Protein AF-0000000074037452 (afdb_homodimer)

Sequence (318 aa):
MEQTRIIKMEERHVDEAACFIARVLDEPKEVTCQDLEDFLDWDDEEVLLLVVETGDGRFAGVAGVIYEEWNDTSTIEWIGLIPELRGQRIGTDLLDRMIEWTRAQGGRKIYVDTGVEEVKALAFYEKKGFSREALLKDWYRDGDDAVLLSLRVTEPRSGMEQTRIIKMEERHVDEAACFIARVLDEPKEVTCQDLEDFLDWDDEEVLLLVVETGDGRFAGVAGVIYEEWNDTSTIEWIGLIPELRGQRIGTDLLDRMIEWTRAQGGRKIYVDTGVEEVKALAFYEKKGFSREALLKDWYRDGDDAVLLSLRVTEPRSG

Organism: NCBI:txid159291

Secondary structure (DSSP, 8-state):
----EEEE--GGGHHHHHHHHHHTS--SS---HHHHHHHHTS-TTTEEEEEEE-TTS-EEEEEEEEEETTTTEEEEEEEEE-GGGTTSSHHHHHHHHHHHHHHHTT-SEEEEEEETT-HHHHHHHHHTT-EEEEEEEEEEETTEEEEEEEEE-S-----/----EEEE--GGGHHH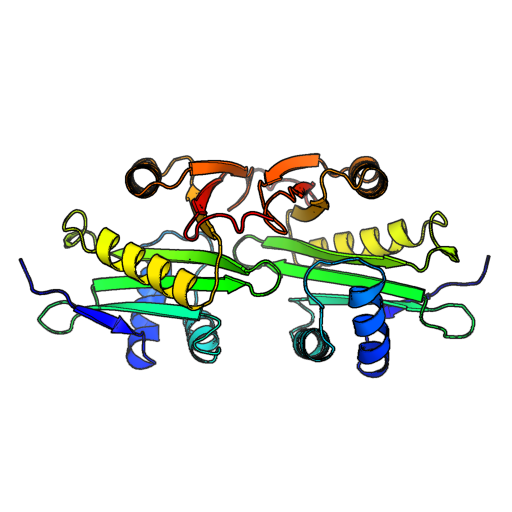HHHHHHHTS--SS---HHHHHHHHTS-TTTEEEEEEE-TTS-EEEEEEEEEETTTTEEEEEEEEE-GGGTTSSHHHHHHHHHHHHHHHTT-SEEEEEEETT-HHHHHHHHHTT-EEEEEEEEEEETTEEEEEEEEE-S-----

pLDDT: mean 88.5, std 11.86, range [36.91, 98.5]

Nearest PDB structures (foldseek):
  5c82-assembly1_A-2  TM=9.334E-01  e=3.630E-12  Streptomyces noursei
  7ypu-assembly2_C  TM=9.333E-01  e=6.014E-12  Streptomyces lavendulae subsp. lavendulae
  7ypu-assembly2_D  TM=9.249E-01  e=5.646E-12  Streptomyces lavendulae subsp. lavendulae
  7ypu-assembly1_A  TM=7.896E-01  e=3.866E-12  Streptomyces lavendulae subsp. lavendulae
  7ypv-assembly1_B  TM=8.046E-01  e=6.823E-12  Streptomyces lavendulae subsp. lavendulae

InterPro domains:
  IPR000182 GNAT domain [PF00583] (29-130)
  IPR000182 GNAT domain [PS51186] (4-154)
  IPR016181 Acyl-CoA N-acyltransferase [SSF55729] (3-147)

Solvent-accessible surface area (backbone atoms only — not comparable to full-atom values): 17288 Å² total; per-residue (Å²): 125,81,51,68,45,81,43,73,58,48,82,89,44,35,62,62,50,21,54,42,43,35,66,69,62,60,41,87,43,66,54,42,47,64,56,50,52,53,54,68,70,47,56,77,82,38,40,50,48,36,30,28,25,38,70,86,67,42,84,41,35,41,34,32,37,37,48,40,77,63,44,30,30,28,38,49,76,47,75,50,59,43,76,89,54,58,94,68,54,53,69,55,53,53,49,50,51,53,50,52,50,37,40,74,73,60,20,40,34,39,33,37,70,43,50,72,81,39,56,68,59,52,50,53,44,41,75,72,61,33,41,83,56,33,61,37,74,44,48,60,36,89,88,33,38,25,34,34,29,35,30,76,66,44,79,77,77,77,122,125,80,53,68,45,78,43,73,58,48,80,87,44,33,63,62,49,21,53,42,41,36,65,68,62,61,41,88,43,67,51,42,47,64,57,50,52,52,54,69,72,45,55,78,82,39,41,49,48,36,30,29,24,37,68,88,67,43,83,41,34,40,34,30,36,37,47,40,76,63,44,29,29,29,39,50,75,47,74,50,56,43,77,89,54,57,93,66,54,52,68,55,52,54,50,50,50,53,51,51,50,36,38,74,74,60,20,40,36,41,32,38,69,41,50,70,82,39,56,68,61,53,49,52,42,43,74,72,62,32,41,84,56,33,62,38,76,44,48,60,36,89,88,33,37,25,35,35,30,35,31,75,66,44,80,79,76,78,121

Structure (mmCIF, N/CA/C/O backbone):
data_AF-0000000074037452-model_v1
#
loop_
_entity.id
_entity.type
_entity.pdbx_description
1 polymer 'Ribosomal protein S18 acetylase RimI'
#
loop_
_atom_site.group_PDB
_atom_site.id
_atom_site.type_symbol
_atom_site.label_atom_id
_atom_site.label_alt_id
_atom_site.label_comp_id
_atom_site.label_asym_id
_atom_site.label_entity_id
_atom_site.label_seq_id
_atom_site.pdbx_PDB_ins_code
_atom_site.Cartn_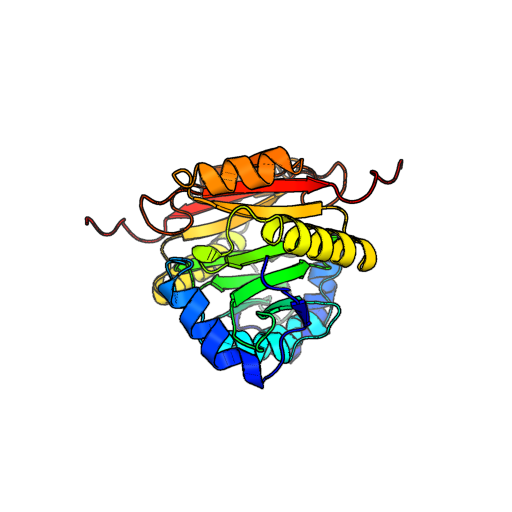x
_atom_site.Cartn_y
_atom_site.Cartn_z
_atom_site.occupancy
_atom_site.B_iso_or_equiv
_atom_site.auth_seq_id
_atom_site.auth_comp_id
_atom_site.auth_asym_id
_atom_site.auth_atom_id
_atom_site.pdbx_PDB_model_num
ATOM 1 N N . MET A 1 1 ? 3.717 34.844 16.094 1 48.72 1 MET A N 1
ATOM 2 C CA . MET A 1 1 ? 3.588 33.531 15.484 1 48.72 1 MET A CA 1
ATOM 3 C C . MET A 1 1 ? 3.814 32.438 16.516 1 48.72 1 MET A C 1
ATOM 5 O O . MET A 1 1 ? 4.82 32.438 17.219 1 48.72 1 MET A O 1
ATOM 9 N N . GLU A 1 2 ? 2.734 31.922 17 1 61.81 2 GLU A N 1
ATOM 10 C CA . GLU A 1 2 ? 2.895 31.016 18.141 1 61.81 2 GLU A CA 1
ATOM 11 C C . GLU A 1 2 ? 3.93 29.938 17.859 1 61.81 2 GLU A C 1
ATOM 13 O O . GLU A 1 2 ? 4.047 29.469 16.719 1 61.81 2 GLU A O 1
ATOM 18 N N . GLN A 1 3 ? 4.898 29.859 18.609 1 81.56 3 GLN A N 1
ATOM 19 C CA . GLN A 1 3 ? 6.023 28.938 18.484 1 81.56 3 GLN A CA 1
ATOM 20 C C . GLN A 1 3 ? 5.547 27.5 18.359 1 81.56 3 GLN A C 1
ATOM 22 O O . GLN A 1 3 ? 4.727 27.031 19.156 1 81.56 3 GLN A O 1
ATOM 27 N N . THR A 1 4 ? 5.457 26.922 17.156 1 89.94 4 THR A N 1
ATOM 28 C CA . THR A 1 4 ? 5.062 25.531 17 1 89.94 4 THR A CA 1
ATOM 29 C C . THR A 1 4 ? 6.289 24.609 17.016 1 89.94 4 THR A C 1
ATOM 31 O O . THR A 1 4 ? 7.395 25.047 16.672 1 89.94 4 THR A O 1
ATOM 34 N N . ARG A 1 5 ? 6.102 23.453 17.672 1 93.81 5 ARG A N 1
ATOM 35 C CA . ARG A 1 5 ? 7.141 22.422 17.719 1 93.81 5 ARG A CA 1
ATOM 36 C C . ARG A 1 5 ? 6.684 21.156 17.016 1 93.81 5 ARG A C 1
ATOM 38 O O . ARG A 1 5 ? 5.523 20.75 17.141 1 93.81 5 ARG A O 1
ATOM 45 N N . ILE A 1 6 ? 7.609 20.578 16.266 1 95.88 6 ILE A N 1
ATOM 46 C CA . ILE A 1 6 ? 7.367 19.281 15.633 1 95.88 6 ILE A CA 1
ATOM 47 C C . ILE A 1 6 ? 8.148 18.203 16.375 1 95.88 6 ILE A C 1
ATOM 49 O O . ILE A 1 6 ? 9.375 18.266 16.484 1 95.88 6 ILE A O 1
ATOM 53 N N . ILE A 1 7 ? 7.477 17.203 16.891 1 95 7 ILE A N 1
ATOM 54 C CA . ILE A 1 7 ? 8.125 16.125 17.625 1 95 7 ILE A CA 1
ATOM 55 C C . ILE A 1 7 ? 7.605 14.781 17.141 1 95 7 ILE A C 1
ATOM 57 O O . ILE A 1 7 ? 6.617 14.719 16.406 1 95 7 ILE A O 1
ATOM 61 N N . LYS A 1 8 ? 8.367 13.695 17.547 1 95.06 8 LYS A N 1
ATOM 62 C CA . LYS A 1 8 ? 7.879 12.352 17.266 1 95.06 8 LYS A CA 1
ATOM 63 C C . LYS A 1 8 ? 6.629 12.039 18.094 1 95.06 8 LYS A C 1
ATOM 65 O O . LYS A 1 8 ? 6.559 12.367 19.281 1 95.06 8 LYS A O 1
ATOM 70 N N . MET A 1 9 ? 5.676 11.422 17.5 1 92.88 9 MET A N 1
ATOM 71 C CA . MET A 1 9 ? 4.449 11.031 18.188 1 92.88 9 MET A CA 1
ATOM 72 C C . MET A 1 9 ? 4.746 10.062 19.328 1 92.88 9 MET A C 1
ATOM 74 O O . MET A 1 9 ? 5.551 9.141 19.172 1 92.88 9 MET A O 1
ATOM 78 N N . GLU A 1 10 ? 4.117 10.273 20.391 1 89.38 10 GLU A N 1
ATOM 79 C CA . GLU A 1 10 ? 4.172 9.391 21.547 1 89.38 10 GLU A CA 1
ATOM 80 C C . GLU A 1 10 ? 2.787 8.859 21.906 1 89.38 10 GLU A C 1
ATOM 82 O O . GLU A 1 10 ? 1.782 9.312 21.344 1 89.38 10 GLU A O 1
ATOM 87 N N . GLU A 1 11 ? 2.781 7.906 22.812 1 86.5 11 GLU A N 1
ATOM 88 C CA . GLU A 1 11 ? 1.518 7.309 23.234 1 86.5 11 GLU A CA 1
ATOM 89 C C . GLU A 1 11 ? 0.536 8.375 23.719 1 86.5 11 GLU A C 1
ATOM 91 O O . GLU A 1 11 ? -0.67 8.258 23.484 1 86.5 11 GLU A O 1
ATOM 96 N N . ARG A 1 12 ? 1.031 9.398 24.297 1 87.5 12 ARG A N 1
ATOM 97 C CA . ARG A 1 12 ? 0.175 10.438 24.859 1 87.5 12 ARG A CA 1
ATOM 98 C C . ARG A 1 12 ? -0.535 11.219 23.75 1 87.5 12 ARG A C 1
ATOM 100 O O . ARG A 1 12 ? -1.493 11.945 24.031 1 87.5 12 ARG A O 1
ATOM 107 N N . HIS A 1 13 ? -0.025 11.172 22.531 1 90.12 13 HIS A N 1
ATOM 108 C CA . HIS A 1 13 ? -0.589 11.93 21.422 1 90.12 13 HIS A CA 1
ATOM 109 C C . HIS A 1 13 ? -1.673 11.133 20.703 1 90.12 13 HIS A C 1
ATOM 111 O O . HIS A 1 13 ? -2.41 11.68 19.891 1 90.12 13 HIS A O 1
ATOM 117 N N . VAL A 1 14 ? -1.819 9.844 20.922 1 88.88 14 VAL A N 1
ATOM 118 C CA . VAL A 1 14 ? -2.549 8.891 20.094 1 88.88 14 VAL A CA 1
ATOM 119 C C . VAL A 1 14 ? -4.027 9.266 20.047 1 88.88 14 VAL A C 1
ATOM 121 O O . VAL A 1 14 ? -4.625 9.352 18.984 1 88.88 14 VAL A O 1
ATOM 124 N N . ASP A 1 15 ? -4.594 9.586 21.188 1 83.31 15 ASP A N 1
ATOM 125 C CA . ASP A 1 15 ? -6.02 9.891 21.25 1 83.31 15 ASP A CA 1
ATOM 126 C C . ASP A 1 15 ? -6.348 11.141 20.422 1 83.31 15 ASP A C 1
ATOM 128 O O . ASP A 1 15 ? -7.242 11.109 19.578 1 83.31 15 ASP A O 1
ATOM 132 N N . GLU A 1 16 ? -5.633 12.18 20.656 1 85.62 16 GLU A N 1
ATOM 133 C CA . GLU A 1 16 ? -5.891 13.438 19.953 1 85.62 16 GLU A CA 1
ATOM 134 C C . GLU A 1 16 ? -5.598 13.305 18.469 1 85.62 16 GLU A C 1
ATOM 136 O O . GLU A 1 16 ? -6.336 13.844 17.641 1 85.62 16 GLU A O 1
ATOM 141 N N . ALA A 1 17 ? -4.562 12.609 18.188 1 88.81 17 ALA A N 1
ATOM 142 C CA . ALA A 1 17 ? -4.199 12.414 16.781 1 88.81 17 ALA A CA 1
ATOM 143 C C . ALA A 1 17 ? -5.277 11.633 16.031 1 88.81 17 ALA A C 1
ATOM 145 O O . ALA A 1 17 ? -5.68 12.016 14.93 1 88.81 17 ALA A O 1
ATOM 146 N N . ALA A 1 18 ? -5.738 10.57 16.656 1 84.69 18 ALA A N 1
ATOM 147 C CA . ALA A 1 18 ? -6.773 9.75 16.031 1 84.69 18 ALA A CA 1
ATOM 148 C C . ALA A 1 18 ? -8.047 10.562 15.789 1 84.69 18 ALA A C 1
ATOM 150 O O . ALA A 1 18 ? -8.633 10.492 14.711 1 84.69 18 ALA A O 1
ATOM 151 N N . CYS A 1 19 ? -8.445 11.297 16.766 1 82.5 19 CYS A N 1
ATOM 152 C CA . CYS A 1 19 ? -9.625 12.148 16.656 1 82.5 19 CYS A CA 1
ATOM 153 C C . CYS A 1 19 ? -9.438 13.195 15.562 1 82.5 19 CYS A C 1
ATOM 155 O O . CYS A 1 19 ? -10.359 13.438 14.773 1 82.5 19 CYS A O 1
ATOM 157 N N . PHE A 1 20 ? -8.297 13.734 15.547 1 85.81 20 PHE A N 1
ATOM 158 C CA . PHE A 1 20 ? -7.984 14.758 14.555 1 85.81 20 PHE A CA 1
ATOM 159 C C . PHE A 1 20 ? -8.031 14.18 13.141 1 85.81 20 PHE A C 1
ATOM 161 O O . PHE A 1 20 ? -8.648 14.766 12.25 1 85.81 20 PHE A O 1
ATOM 168 N N . ILE A 1 21 ? -7.422 13.016 12.906 1 85.62 21 ILE A N 1
ATOM 169 C CA . ILE A 1 21 ? -7.363 12.375 11.602 1 85.62 21 ILE A CA 1
ATOM 170 C C . ILE A 1 21 ? -8.773 11.992 11.148 1 85.62 21 ILE A C 1
ATOM 172 O O . ILE A 1 21 ? -9.141 12.227 9.992 1 85.62 21 ILE A O 1
ATOM 176 N N . ALA A 1 22 ? -9.547 11.586 12 1 77.94 22 ALA A N 1
ATOM 177 C CA . ALA A 1 22 ? -10.898 11.133 11.688 1 77.94 22 ALA A CA 1
ATOM 178 C C . ALA A 1 22 ? -11.812 12.312 11.352 1 77.94 22 ALA A C 1
ATOM 180 O O . ALA A 1 22 ? -12.641 12.227 10.445 1 77.94 22 ALA A O 1
ATOM 181 N N . ARG A 1 23 ? -11.562 13.422 11.969 1 73.5 23 ARG A N 1
ATOM 182 C CA . ARG A 1 23 ? -12.531 14.516 11.883 1 73.5 23 ARG A CA 1
ATOM 183 C C . ARG A 1 23 ? -12.047 15.602 10.93 1 73.5 23 ARG A C 1
ATOM 185 O O . ARG A 1 23 ? -12.852 16.234 10.25 1 73.5 23 ARG A O 1
ATOM 192 N N . VAL A 1 24 ? -10.797 15.766 10.984 1 67.38 24 VAL A N 1
ATOM 193 C CA . VAL A 1 24 ? -10.297 16.938 10.273 1 67.38 24 VAL A CA 1
ATOM 194 C C . VAL A 1 24 ? -9.797 16.531 8.891 1 67.38 24 VAL A C 1
ATOM 196 O O . VAL A 1 24 ? -10.055 17.219 7.898 1 67.38 24 VAL A O 1
ATOM 199 N N . LEU A 1 25 ? -9.023 15.398 8.742 1 71.25 25 LEU A N 1
ATOM 200 C CA . LEU A 1 25 ? -8.484 15.016 7.441 1 71.25 25 LEU A CA 1
ATOM 201 C C . LEU A 1 25 ? -9.516 14.242 6.629 1 71.25 25 LEU A C 1
ATOM 203 O O . LEU A 1 25 ? -9.297 13.961 5.445 1 71.25 25 LEU A O 1
ATOM 207 N N . ASP A 1 26 ? -10.734 14.375 6.891 1 57.84 26 ASP A N 1
ATOM 208 C CA . ASP A 1 26 ? -11.836 13.727 6.188 1 57.84 26 ASP A CA 1
ATOM 209 C C . ASP A 1 26 ? -11.391 12.398 5.57 1 57.84 26 ASP A C 1
ATOM 211 O O . ASP A 1 26 ? -11.727 12.102 4.426 1 57.84 26 ASP A O 1
ATOM 215 N N . GLU A 1 27 ? -10.383 11.859 6.086 1 57.66 27 GLU A N 1
ATOM 216 C CA . GLU A 1 27 ? -10.039 10.555 5.523 1 57.66 27 GLU A CA 1
ATOM 217 C C . GLU A 1 27 ? -11.195 9.57 5.668 1 57.66 27 GLU A C 1
ATOM 219 O O . GLU A 1 27 ? -11.797 9.461 6.738 1 57.66 27 GLU A O 1
ATOM 224 N N . PRO A 1 28 ? -11.766 9.211 4.469 1 50.94 28 PRO A N 1
ATOM 225 C CA . PRO A 1 28 ? -13.023 8.469 4.473 1 50.94 28 PRO A CA 1
ATOM 226 C C . PRO A 1 28 ? -13.094 7.441 5.602 1 50.94 28 PRO A C 1
ATOM 228 O O . PRO A 1 28 ? -14.18 7.16 6.117 1 50.94 28 PRO A O 1
ATOM 231 N N . LYS A 1 29 ? -12.102 6.539 5.668 1 56.59 29 LYS A N 1
ATOM 232 C CA . LYS A 1 29 ? -12.242 5.621 6.793 1 56.59 29 LYS A CA 1
ATOM 233 C C . LYS A 1 29 ? -11.391 6.07 7.977 1 56.59 29 LYS A C 1
ATOM 235 O O . LYS A 1 29 ? -10.297 6.613 7.793 1 56.59 29 LYS A O 1
ATOM 240 N N . GLU A 1 30 ? -11.883 6.004 9.148 1 59.03 30 GLU A N 1
ATOM 241 C CA . GLU A 1 30 ? -11.492 6.48 10.469 1 59.03 30 GLU A CA 1
ATOM 242 C C . GLU A 1 30 ? -10.219 5.797 10.945 1 59.03 30 GLU A C 1
ATOM 244 O O . GLU A 1 30 ? -10.125 4.566 10.945 1 59.03 30 GLU A O 1
ATOM 249 N N . VAL A 1 31 ? -9.109 6.504 10.781 1 68 31 VAL A N 1
ATOM 250 C CA . VAL A 1 31 ? -7.961 6.059 11.562 1 68 31 VAL A CA 1
ATOM 251 C C . VAL A 1 31 ? -8.344 5.969 13.039 1 68 31 VAL A C 1
ATOM 253 O O . VAL A 1 31 ? -8.859 6.93 13.609 1 68 31 VAL A O 1
ATOM 256 N N . THR A 1 32 ? -8.289 4.801 13.641 1 68.69 32 THR A N 1
ATOM 257 C CA . THR A 1 32 ? -8.633 4.582 15.039 1 68.69 32 THR A CA 1
ATOM 258 C C . THR A 1 32 ? -7.398 4.746 15.93 1 68.69 32 THR A C 1
ATOM 260 O O . THR A 1 32 ? -6.273 4.82 15.43 1 68.69 32 THR A O 1
ATOM 263 N N . CYS A 1 33 ? -7.684 4.934 17.125 1 71.69 33 CYS A N 1
ATOM 264 C CA . CYS A 1 33 ? -6.598 4.938 18.094 1 71.69 33 CYS A CA 1
ATOM 265 C C . CYS A 1 33 ? -5.758 3.67 17.984 1 71.69 33 CYS A C 1
ATOM 267 O O . CYS A 1 33 ? -4.527 3.723 18.062 1 71.69 33 CYS A O 1
ATOM 269 N N . GLN A 1 34 ? -6.422 2.619 17.75 1 72.25 34 GLN A N 1
ATOM 270 C CA . GLN A 1 34 ? -5.723 1.343 17.641 1 72.25 34 GLN A CA 1
ATOM 271 C C . GLN A 1 34 ? -4.762 1.34 16.453 1 72.25 34 GLN A C 1
ATOM 273 O O . GLN A 1 34 ? -3.652 0.816 16.547 1 72.25 34 GLN A O 1
ATOM 278 N N . ASP A 1 35 ? -5.176 1.896 15.383 1 75.94 35 ASP A N 1
ATOM 279 C CA . ASP A 1 35 ? -4.301 1.989 14.219 1 75.94 35 ASP A CA 1
ATOM 280 C C . ASP A 1 35 ? -3.012 2.736 14.562 1 75.94 35 ASP A C 1
ATOM 282 O O . ASP A 1 35 ? -1.917 2.279 14.227 1 75.94 35 ASP A O 1
ATOM 286 N N . LEU A 1 36 ? -3.207 3.799 15.227 1 77.12 36 LEU A N 1
ATOM 287 C CA . LEU A 1 36 ? -2.061 4.629 15.578 1 77.12 36 LEU A CA 1
ATOM 288 C C . LEU A 1 36 ? -1.159 3.914 16.578 1 77.12 36 LEU A C 1
ATOM 290 O O . LEU A 1 36 ? 0.068 3.98 16.484 1 77.12 36 LEU A O 1
ATOM 294 N N . GLU A 1 37 ? -1.74 3.252 17.516 1 76 37 GLU A N 1
ATOM 295 C CA . GLU A 1 37 ? -0.971 2.469 18.484 1 76 37 GLU A CA 1
ATOM 296 C C . GLU A 1 37 ? -0.184 1.359 17.781 1 76 37 GLU A C 1
ATOM 298 O O . GLU A 1 37 ? 0.969 1.099 18.141 1 76 37 GLU A O 1
ATOM 303 N N . ASP A 1 38 ? -0.812 0.752 16.875 1 75.75 38 ASP A N 1
ATOM 304 C CA . ASP A 1 38 ? -0.132 -0.283 16.094 1 75.75 38 ASP A CA 1
ATOM 305 C C . ASP A 1 38 ? 1.087 0.284 15.375 1 75.75 38 ASP A C 1
ATOM 307 O O . ASP A 1 38 ? 2.164 -0.315 15.398 1 75.75 38 ASP A O 1
ATOM 311 N N . PHE A 1 39 ? 0.894 1.416 14.828 1 79.88 39 PHE A N 1
ATOM 312 C CA . PHE A 1 39 ? 2.002 2.047 14.117 1 79.88 39 PHE A CA 1
ATOM 313 C C . PHE A 1 39 ? 3.139 2.377 15.078 1 79.88 39 PHE A C 1
ATOM 315 O O . PHE A 1 39 ? 4.312 2.25 14.727 1 79.88 39 PHE A O 1
ATOM 322 N N . LEU A 1 40 ? 2.744 2.795 16.25 1 80.88 40 LEU A N 1
ATOM 323 C CA . LEU A 1 40 ? 3.746 3.174 17.25 1 80.88 40 LEU A CA 1
ATOM 324 C C . LEU A 1 40 ? 4.598 1.972 17.641 1 80.88 40 LEU A C 1
ATOM 326 O O . LEU A 1 40 ? 5.727 2.133 18.109 1 80.88 40 LEU A O 1
ATOM 330 N N . ASP A 1 41 ? 4.059 0.763 17.391 1 80.31 41 ASP A N 1
ATOM 331 C CA . ASP A 1 41 ? 4.766 -0.463 17.75 1 80.31 41 ASP A CA 1
ATOM 332 C C . ASP A 1 41 ? 5.699 -0.908 16.625 1 80.31 41 ASP A C 1
ATOM 334 O O . ASP A 1 41 ? 6.5 -1.826 16.797 1 80.31 41 ASP A O 1
ATOM 338 N N . TRP A 1 42 ? 5.59 -0.255 15.531 1 81.12 42 TRP A N 1
ATOM 339 C CA . TRP A 1 42 ? 6.465 -0.585 14.414 1 81.12 42 TRP A CA 1
ATOM 340 C C . TRP A 1 42 ? 7.871 -0.042 14.641 1 81.12 42 TRP A C 1
ATOM 342 O O . TRP A 1 42 ? 8.07 0.872 15.445 1 81.12 42 TRP A O 1
ATOM 352 N N . ASP A 1 43 ? 8.75 -0.625 13.875 1 82.5 43 ASP A N 1
ATOM 353 C CA . ASP A 1 43 ? 10.125 -0.16 13.961 1 82.5 43 ASP A CA 1
ATOM 354 C C . ASP A 1 43 ? 10.266 1.258 13.414 1 82.5 43 ASP A C 1
ATOM 356 O O . ASP A 1 43 ? 9.586 1.623 12.445 1 82.5 43 ASP A O 1
ATOM 360 N N . ASP A 1 44 ? 11.164 2.02 14.016 1 86.12 44 ASP A N 1
ATOM 361 C CA . ASP A 1 44 ? 11.43 3.398 13.617 1 86.12 44 ASP A CA 1
ATOM 362 C C . ASP A 1 44 ? 11.891 3.471 12.164 1 86.12 44 ASP A C 1
ATOM 364 O O . ASP A 1 44 ? 11.828 4.531 11.531 1 86.12 44 ASP A O 1
ATOM 368 N N . GLU A 1 45 ? 12.328 2.35 11.656 1 90.81 45 GLU A N 1
ATOM 369 C 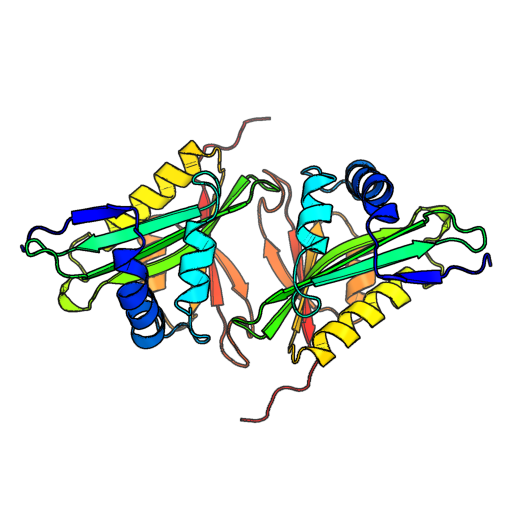CA . GLU A 1 45 ? 12.805 2.314 10.273 1 90.81 45 GLU A CA 1
ATOM 370 C C . GLU A 1 45 ? 11.656 2.092 9.297 1 90.81 45 GLU A C 1
ATOM 372 O O . GLU A 1 45 ? 11.812 2.268 8.094 1 90.81 45 GLU A O 1
ATOM 377 N N . GLU A 1 46 ? 10.516 1.847 9.836 1 92.56 46 GLU A N 1
ATOM 378 C CA . GLU A 1 46 ? 9.398 1.479 8.977 1 92.56 46 GLU A CA 1
ATOM 379 C C . GLU A 1 46 ? 8.359 2.598 8.906 1 92.56 46 GLU A C 1
ATOM 381 O O . GLU A 1 46 ? 7.594 2.68 7.949 1 92.56 46 GLU A O 1
ATOM 386 N N . VAL A 1 47 ? 8.352 3.387 10.016 1 95.81 47 VAL A N 1
ATOM 387 C CA . VAL A 1 47 ? 7.309 4.402 10.078 1 95.81 47 VAL A CA 1
ATOM 388 C C . VAL A 1 47 ? 7.812 5.617 10.859 1 95.81 47 VAL A C 1
ATOM 390 O O . VAL A 1 47 ? 8.539 5.469 11.844 1 95.81 47 VAL A O 1
ATOM 393 N N . LEU A 1 48 ? 7.488 6.777 10.375 1 96.81 48 LEU A N 1
ATOM 394 C CA . LEU A 1 48 ? 7.719 8.039 11.086 1 96.81 48 LEU A CA 1
ATOM 395 C C . LEU A 1 48 ? 6.402 8.742 11.375 1 96.81 48 LEU A C 1
ATOM 397 O O . LEU A 1 48 ? 5.645 9.055 10.453 1 96.81 48 LEU A O 1
ATOM 401 N N . LEU A 1 49 ? 6.113 8.969 12.617 1 95.44 49 LEU A N 1
ATOM 402 C CA . LEU A 1 49 ? 4.93 9.695 13.062 1 95.44 49 LEU A CA 1
ATOM 403 C C . LEU A 1 49 ? 5.32 10.984 13.773 1 95.44 49 LEU A C 1
ATOM 405 O O . LEU A 1 49 ? 6.109 10.961 14.727 1 95.44 49 LEU A O 1
ATOM 409 N N . LEU A 1 50 ? 4.738 12.062 13.273 1 96.56 50 LEU A N 1
ATOM 410 C CA . LEU A 1 50 ? 5.059 13.383 13.812 1 96.56 50 LEU A CA 1
ATOM 411 C C . LEU A 1 50 ? 3.809 14.055 14.375 1 96.56 50 LEU A C 1
ATOM 413 O O . LEU A 1 50 ? 2.703 13.836 13.867 1 96.56 50 LEU A O 1
ATOM 417 N N . VAL A 1 51 ? 4.059 14.883 15.375 1 95.44 51 VAL A N 1
ATOM 418 C CA . VAL A 1 51 ? 3.014 15.711 15.977 1 95.44 51 VAL A CA 1
ATOM 419 C C . VAL A 1 51 ? 3.479 17.156 16.047 1 95.44 51 VAL A C 1
ATOM 421 O O . VAL A 1 51 ? 4.652 17.422 16.312 1 95.44 51 VAL A O 1
ATOM 424 N N . VAL A 1 52 ? 2.529 18 15.781 1 95.31 52 VAL A N 1
ATOM 425 C CA . VAL A 1 52 ? 2.773 19.422 15.969 1 95.31 52 VAL A CA 1
ATOM 426 C C . VAL A 1 52 ? 2.109 19.891 17.25 1 95.31 52 VAL A C 1
ATOM 428 O O . VAL A 1 52 ? 0.933 19.609 17.5 1 95.31 52 VAL A O 1
ATOM 431 N N . GLU A 1 53 ? 2.854 20.609 18.016 1 93.81 53 GLU A N 1
ATOM 432 C CA . GLU A 1 53 ? 2.336 21.234 19.219 1 93.81 53 GLU A CA 1
ATOM 433 C C . GLU A 1 53 ? 2.533 22.75 19.188 1 93.81 53 GLU A C 1
ATOM 435 O O . GLU A 1 53 ? 3.547 23.234 18.672 1 93.81 53 GLU A O 1
ATOM 440 N N . THR A 1 54 ? 1.515 23.391 19.781 1 90.94 54 THR A N 1
ATOM 441 C CA . THR A 1 54 ? 1.678 24.828 19.953 1 90.94 54 THR A CA 1
ATOM 442 C C . THR A 1 54 ? 2.643 25.141 21.094 1 90.94 54 THR A C 1
ATOM 444 O O . THR A 1 54 ? 3.07 24.234 21.812 1 90.94 54 THR A O 1
ATOM 447 N N . GLY A 1 55 ? 3.008 26.375 21.141 1 86.5 55 GLY A N 1
ATOM 448 C CA . GLY A 1 55 ? 3.926 26.797 22.188 1 86.5 55 GLY A CA 1
ATOM 449 C C . GLY A 1 55 ? 3.455 26.422 23.578 1 86.5 55 GLY A C 1
ATOM 450 O O . GLY A 1 55 ? 4.273 26.188 24.469 1 86.5 55 GLY A O 1
ATOM 451 N N . ASP A 1 56 ? 2.158 26.312 23.75 1 87 56 ASP A N 1
ATOM 452 C CA . ASP A 1 56 ? 1.6 26 25.062 1 87 56 ASP A CA 1
ATOM 453 C C . ASP A 1 56 ? 1.364 24.5 25.219 1 87 56 ASP A C 1
ATOM 455 O O . ASP A 1 56 ? 0.729 24.062 26.188 1 87 56 ASP A O 1
ATOM 459 N N . GLY A 1 57 ? 1.79 23.719 24.25 1 87.06 57 GLY A N 1
ATOM 460 C CA . GLY A 1 57 ? 1.763 22.266 24.375 1 87.06 57 GLY A CA 1
ATOM 461 C C . GLY A 1 57 ? 0.49 21.656 23.828 1 87.06 57 GLY A C 1
ATOM 462 O O . GLY A 1 57 ? 0.244 20.453 24.016 1 87.06 57 GLY A O 1
ATOM 463 N N . ARG A 1 58 ? -0.225 22.469 23.156 1 88.12 58 ARG A N 1
ATOM 464 C CA . ARG A 1 58 ? -1.477 21.953 22.609 1 88.12 58 ARG A CA 1
ATOM 465 C C . ARG A 1 58 ? -1.249 21.281 21.266 1 88.12 58 ARG A C 1
ATOM 467 O O . ARG A 1 58 ? -0.46 21.75 20.453 1 88.12 58 ARG A O 1
ATOM 474 N N . PHE A 1 59 ? -1.988 20.188 21.078 1 91.69 59 PHE A N 1
ATOM 475 C CA . PHE A 1 59 ? -1.963 19.469 19.812 1 91.69 59 PHE A CA 1
ATOM 476 C C . PHE A 1 59 ? -2.422 20.375 18.672 1 91.69 59 PHE A C 1
ATOM 478 O O . PHE A 1 59 ? -3.43 21.078 18.797 1 91.69 59 PHE A O 1
ATOM 485 N N . ALA A 1 60 ? -1.636 20.312 17.547 1 92.38 60 ALA A N 1
ATOM 486 C CA . ALA A 1 60 ? -1.978 21.25 16.469 1 92.38 60 ALA A CA 1
ATOM 487 C C . ALA A 1 60 ? -1.877 20.562 15.109 1 92.38 60 ALA A C 1
ATOM 489 O O . ALA A 1 60 ? -2.145 21.188 14.078 1 92.38 60 ALA A O 1
ATOM 490 N N . GLY A 1 61 ? -1.48 19.328 15.031 1 94.06 61 GLY A N 1
ATOM 491 C CA . GLY A 1 61 ? -1.403 18.656 13.742 1 94.06 61 GLY A CA 1
ATOM 492 C C . GLY A 1 61 ? -0.627 17.344 13.805 1 94.06 61 GLY A C 1
ATOM 493 O O . GLY A 1 61 ? -0.117 16.969 14.859 1 94.06 61 GLY A O 1
ATOM 494 N N . VAL A 1 62 ? -0.587 16.656 12.664 1 94.19 62 VAL A N 1
ATOM 495 C CA . VAL A 1 62 ? 0.065 15.352 12.594 1 94.19 62 VAL A CA 1
ATOM 496 C C . VAL A 1 62 ? 0.58 15.109 11.172 1 94.19 62 VAL A C 1
ATOM 498 O O . VAL A 1 62 ? 0.104 15.727 10.219 1 94.19 62 VAL A O 1
ATOM 501 N N . ALA A 1 63 ? 1.555 14.211 11.109 1 95.38 63 ALA A N 1
ATOM 502 C CA . ALA A 1 63 ? 2.023 13.672 9.836 1 95.38 63 ALA A CA 1
ATOM 503 C C . ALA A 1 63 ? 2.566 12.258 10.008 1 95.38 63 ALA A C 1
ATOM 505 O O . ALA A 1 63 ? 3.088 11.906 11.07 1 95.38 63 ALA A O 1
ATOM 506 N N . GLY A 1 64 ? 2.385 11.469 9.023 1 95.44 64 GLY A N 1
ATOM 507 C CA . GLY A 1 64 ? 2.863 10.094 9.047 1 95.44 64 GLY A CA 1
ATOM 508 C C . GLY A 1 64 ? 3.303 9.594 7.688 1 95.44 64 GLY A C 1
ATOM 509 O O . GLY A 1 64 ? 2.68 9.906 6.672 1 95.44 64 GLY A O 1
ATOM 510 N N . VAL A 1 65 ? 4.375 8.828 7.715 1 97.38 65 VAL A N 1
ATOM 511 C CA . VAL A 1 65 ? 4.926 8.266 6.488 1 97.38 65 VAL A CA 1
ATOM 512 C C . VAL A 1 65 ? 5.418 6.844 6.746 1 97.38 65 VAL A C 1
ATOM 514 O O . VAL A 1 65 ? 5.969 6.555 7.809 1 97.38 65 VAL A O 1
ATOM 517 N N . ILE A 1 66 ? 5.168 5.984 5.777 1 96.25 66 ILE A N 1
ATOM 518 C CA . ILE A 1 66 ? 5.547 4.578 5.887 1 96.25 66 ILE A CA 1
ATOM 519 C C . ILE A 1 66 ? 6.586 4.238 4.82 1 96.25 66 ILE A C 1
ATOM 521 O O . ILE A 1 66 ? 6.453 4.648 3.664 1 96.25 66 ILE A O 1
ATOM 525 N N . TYR A 1 67 ? 7.602 3.508 5.238 1 96.44 67 TYR A N 1
ATOM 526 C CA . TYR A 1 67 ? 8.664 3.072 4.34 1 96.44 67 TYR A CA 1
ATOM 527 C C . TYR A 1 67 ? 8.438 1.637 3.879 1 96.44 67 TYR A C 1
ATOM 529 O O . TYR A 1 67 ? 8.141 0.757 4.691 1 96.44 67 TYR A O 1
ATOM 537 N N . GLU A 1 68 ? 8.516 1.469 2.598 1 92.75 68 GLU A N 1
ATOM 538 C CA . GLU A 1 68 ? 8.453 0.139 1.999 1 92.75 68 GLU A CA 1
ATOM 539 C C . GLU A 1 68 ? 9.828 -0.314 1.513 1 92.75 68 GLU A C 1
ATOM 541 O O . GLU A 1 68 ? 10.336 0.192 0.509 1 92.75 68 GLU A O 1
ATOM 546 N N . GLU A 1 69 ? 10.328 -1.318 2.125 1 89.25 69 GLU A N 1
ATOM 547 C CA . GLU A 1 69 ? 11.68 -1.798 1.818 1 89.25 69 GLU A CA 1
ATOM 548 C C . GLU A 1 69 ? 11.711 -2.508 0.467 1 89.25 69 GLU A C 1
ATOM 550 O O . GLU A 1 69 ? 12.719 -2.449 -0.241 1 89.25 69 GLU A O 1
ATOM 555 N N . TRP A 1 70 ? 10.578 -3.139 0.128 1 86.06 70 TRP A N 1
ATOM 556 C CA . TRP A 1 70 ? 10.57 -3.996 -1.052 1 86.06 70 TRP A CA 1
ATOM 557 C C . TRP A 1 70 ? 10.867 -3.193 -2.312 1 86.06 70 TRP A C 1
ATOM 559 O O . TRP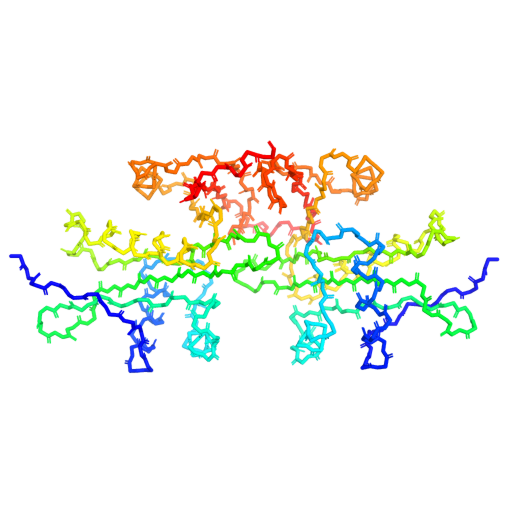 A 1 70 ? 11.406 -3.729 -3.285 1 86.06 70 TRP A O 1
ATOM 569 N N . ASN A 1 71 ? 10.617 -1.923 -2.332 1 91.06 71 ASN A N 1
ATOM 570 C CA . ASN A 1 71 ? 10.945 -1.126 -3.51 1 91.06 71 ASN A CA 1
ATOM 571 C C . ASN A 1 71 ? 11.648 0.175 -3.127 1 91.06 71 ASN A C 1
ATOM 573 O O . ASN A 1 71 ? 11.758 1.091 -3.945 1 91.06 71 ASN A O 1
ATOM 577 N N . ASP A 1 72 ? 11.992 0.344 -1.845 1 93.75 72 ASP A N 1
ATOM 578 C CA . ASP A 1 72 ? 12.727 1.49 -1.311 1 93.75 72 ASP A CA 1
ATOM 579 C C . ASP A 1 72 ? 11.969 2.793 -1.578 1 93.75 72 ASP A C 1
ATOM 581 O O . ASP A 1 72 ? 12.539 3.75 -2.104 1 93.75 72 ASP A O 1
ATOM 585 N N . THR A 1 73 ? 10.719 2.824 -1.228 1 96.88 73 THR A N 1
ATOM 586 C CA . THR A 1 73 ? 9.906 4.031 -1.339 1 96.88 73 THR A CA 1
ATOM 587 C C . THR A 1 73 ? 9.125 4.273 -0.053 1 96.88 73 THR A C 1
ATOM 589 O O . THR A 1 73 ? 9.047 3.396 0.81 1 96.88 73 THR A O 1
ATOM 592 N N . SER A 1 74 ? 8.672 5.469 0.059 1 97.94 74 SER A N 1
ATOM 593 C CA . SER A 1 74 ? 7.793 5.797 1.179 1 97.94 74 SER A CA 1
ATOM 594 C C . SER A 1 74 ? 6.453 6.328 0.692 1 97.94 74 SER A C 1
ATOM 596 O O . SER A 1 74 ? 6.348 6.844 -0.424 1 97.94 74 SER A O 1
ATOM 598 N N . THR A 1 75 ? 5.484 6.168 1.53 1 97.88 75 THR A N 1
ATOM 599 C CA . THR A 1 75 ? 4.156 6.707 1.262 1 97.88 75 THR A CA 1
ATOM 600 C C . THR A 1 75 ? 3.672 7.559 2.432 1 97.88 75 THR A C 1
ATOM 602 O O . THR A 1 75 ? 3.635 7.09 3.572 1 97.88 75 THR A O 1
ATOM 605 N N . ILE A 1 76 ? 3.299 8.781 2.107 1 96.88 76 ILE A N 1
ATOM 606 C CA . ILE A 1 76 ? 2.709 9.664 3.109 1 96.88 76 ILE A CA 1
ATOM 607 C C . ILE A 1 76 ? 1.274 9.234 3.398 1 96.88 76 ILE A C 1
ATOM 609 O O . ILE A 1 76 ? 0.443 9.172 2.49 1 96.88 76 ILE A O 1
ATOM 613 N N . GLU A 1 77 ? 1.023 8.977 4.621 1 92.69 77 GLU A N 1
ATOM 614 C CA . GLU A 1 77 ? -0.306 8.531 5.031 1 92.69 77 GLU A CA 1
ATOM 615 C C . GLU A 1 77 ? -1.2 9.719 5.383 1 92.69 77 GLU A C 1
ATOM 617 O O . GLU A 1 77 ? -2.367 9.758 4.988 1 92.69 77 GLU A O 1
ATOM 622 N N . TRP A 1 78 ? -0.648 10.609 6.133 1 89.81 78 TRP A N 1
ATOM 623 C CA . TRP A 1 78 ? -1.411 11.781 6.547 1 89.81 78 TRP A CA 1
ATOM 624 C C . TRP A 1 78 ? -0.492 12.977 6.777 1 89.81 78 TRP A C 1
ATOM 626 O O . TRP A 1 78 ? 0.683 12.805 7.113 1 89.81 78 TRP A O 1
ATOM 636 N N . ILE A 1 79 ? -0.978 14.125 6.5 1 92.19 79 ILE A N 1
ATOM 637 C CA .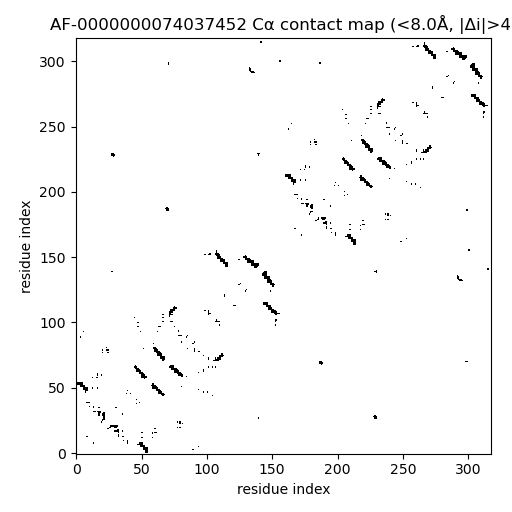 ILE A 1 79 ? -0.418 15.422 6.867 1 92.19 79 ILE A CA 1
ATOM 638 C C . ILE A 1 79 ? -1.546 16.438 7.074 1 92.19 79 ILE A C 1
ATOM 640 O O . ILE A 1 79 ? -2.389 16.625 6.195 1 92.19 79 ILE A O 1
ATOM 644 N N . GLY A 1 80 ? -1.608 16.938 8.297 1 90.94 80 GLY A N 1
ATOM 645 C CA . GLY A 1 80 ? -2.67 17.891 8.586 1 90.94 80 GLY A CA 1
ATOM 646 C C . GLY A 1 80 ? -2.355 18.797 9.758 1 90.94 80 GLY A C 1
ATOM 647 O O . GLY A 1 80 ? -1.67 18.391 10.703 1 90.94 80 GLY A O 1
ATOM 648 N N . LEU A 1 81 ? -2.902 20 9.656 1 90.56 81 LEU A N 1
ATOM 649 C CA . LEU A 1 81 ? -2.783 21.016 10.695 1 90.56 81 LEU A CA 1
ATOM 650 C C . LEU A 1 81 ? -4.145 21.609 11.023 1 90.56 81 LEU A C 1
ATOM 652 O O . LEU A 1 81 ? -5.039 21.641 10.172 1 90.56 81 LEU A O 1
ATOM 656 N N . ILE A 1 82 ? -4.277 22.016 12.203 1 86.5 82 ILE A N 1
ATOM 657 C CA . ILE A 1 82 ? -5.465 22.797 12.508 1 86.5 82 ILE A CA 1
ATOM 658 C C . ILE A 1 82 ? -5.523 24.016 11.586 1 86.5 82 ILE A C 1
ATOM 660 O O . ILE A 1 82 ? -4.488 24.547 11.18 1 86.5 82 ILE A O 1
ATOM 664 N N . PRO A 1 83 ? -6.711 24.422 11.26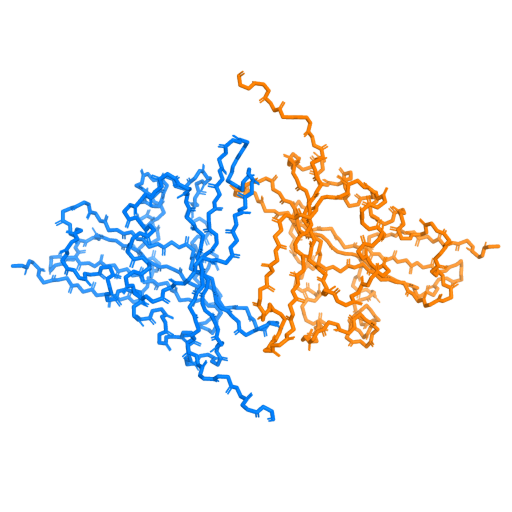6 1 84.31 83 PRO A N 1
ATOM 665 C CA . PRO A 1 83 ? -6.883 25.5 10.289 1 84.31 83 PRO A CA 1
ATOM 666 C C . PRO A 1 83 ? -6.094 26.75 10.641 1 84.31 83 PRO A C 1
ATOM 668 O O . PRO A 1 83 ? -5.531 27.406 9.758 1 84.31 83 PRO A O 1
ATOM 671 N N . GLU A 1 84 ? -5.938 27.062 11.859 1 84.38 84 GLU A N 1
ATOM 672 C CA . GLU A 1 84 ? -5.305 28.281 12.328 1 84.38 84 GLU A CA 1
ATOM 673 C C . GLU A 1 84 ? -3.811 28.297 12.008 1 84.38 84 GLU A C 1
ATOM 675 O O . GLU A 1 84 ? -3.184 29.359 11.969 1 84.38 84 GLU A O 1
ATOM 680 N N . LEU A 1 85 ? -3.27 27.156 11.75 1 86.69 85 LEU A N 1
ATOM 681 C CA . LEU A 1 85 ? -1.827 27.078 11.555 1 86.69 85 LEU A CA 1
ATOM 682 C C . LEU A 1 85 ? -1.494 26.766 10.102 1 86.69 85 LEU A C 1
ATOM 684 O O . LEU A 1 85 ? -0.327 26.562 9.758 1 86.69 85 LEU A O 1
ATOM 688 N N . ARG A 1 86 ? -2.479 26.75 9.297 1 82.62 86 ARG A N 1
ATOM 689 C CA . ARG A 1 86 ? -2.248 26.516 7.875 1 82.62 86 ARG A CA 1
ATOM 690 C C . ARG A 1 86 ? -1.669 27.75 7.199 1 82.62 86 ARG A C 1
ATOM 692 O O . ARG A 1 86 ? -1.889 28.875 7.656 1 82.62 86 ARG A O 1
ATOM 699 N N . GLY A 1 87 ? -0.81 27.531 6.281 1 79.81 87 GLY A N 1
ATOM 700 C CA . GLY A 1 87 ? -0.233 28.641 5.539 1 79.81 87 GLY A CA 1
ATOM 701 C C . GLY A 1 87 ? 0.986 29.234 6.215 1 79.81 87 GLY A C 1
ATOM 702 O O . GLY A 1 87 ? 1.456 30.312 5.824 1 79.81 87 GLY A O 1
ATOM 703 N N . GLN A 1 88 ? 1.505 28.703 7.309 1 79 88 GLN A N 1
ATOM 704 C CA . GLN A 1 88 ? 2.625 29.234 8.078 1 79 88 GLN A CA 1
ATOM 705 C C . GLN A 1 88 ? 3.867 28.359 7.914 1 79 88 GLN A C 1
ATOM 707 O O . GLN A 1 88 ? 4.719 28.297 8.805 1 79 88 GLN A O 1
ATOM 712 N N . ARG A 1 89 ? 4.02 27.578 6.922 1 90.19 89 ARG A N 1
ATOM 713 C CA . ARG A 1 89 ? 5.191 26.812 6.52 1 90.19 89 ARG A CA 1
ATOM 714 C C . ARG A 1 89 ? 5.32 25.531 7.344 1 90.19 89 ARG A C 1
ATOM 716 O O . ARG A 1 89 ? 6.211 24.719 7.098 1 90.19 89 ARG A O 1
ATOM 723 N N . ILE A 1 90 ? 4.426 25.375 8.305 1 92.44 90 ILE A N 1
ATOM 724 C CA . ILE A 1 90 ? 4.508 24.203 9.164 1 92.44 90 ILE A CA 1
ATOM 725 C C . ILE A 1 90 ? 4.281 22.938 8.328 1 92.44 90 ILE A C 1
ATOM 727 O O . ILE A 1 90 ? 4.945 21.922 8.539 1 92.44 90 ILE A O 1
ATOM 731 N N . GLY A 1 91 ? 3.365 23.031 7.422 1 94 91 GLY A N 1
ATOM 732 C CA . GLY A 1 91 ? 3.162 21.922 6.496 1 94 91 GLY A CA 1
ATOM 733 C C . GLY A 1 91 ? 4.41 21.578 5.707 1 94 91 GLY A C 1
ATOM 734 O O . GLY A 1 91 ? 4.73 20.391 5.543 1 94 91 GLY A O 1
ATOM 735 N N . THR A 1 92 ? 5.066 22.609 5.344 1 95.69 92 THR A N 1
ATOM 736 C CA . THR A 1 92 ? 6.32 22.438 4.617 1 95.69 92 THR A CA 1
ATOM 737 C C . THR A 1 92 ? 7.367 21.766 5.5 1 95.69 92 THR A C 1
ATOM 739 O O . THR A 1 92 ? 8.078 20.859 5.051 1 95.69 92 THR A O 1
ATOM 742 N N . ASP A 1 93 ? 7.438 22.203 6.715 1 96 93 ASP A N 1
ATOM 743 C CA . ASP A 1 93 ? 8.406 21.625 7.645 1 96 93 ASP A CA 1
ATOM 744 C C . ASP A 1 93 ? 8.125 20.141 7.883 1 96 93 ASP A C 1
ATOM 746 O O . ASP A 1 93 ? 9.047 19.328 7.934 1 96 93 ASP A O 1
ATOM 750 N N . LEU A 1 94 ? 6.883 19.797 8.031 1 96.81 94 LEU A N 1
ATOM 751 C CA . LEU A 1 94 ? 6.492 18.406 8.203 1 96.81 94 LEU A CA 1
ATOM 752 C C . LEU A 1 94 ? 6.883 17.578 6.988 1 96.81 94 LEU A C 1
ATOM 754 O O . LEU A 1 94 ? 7.469 16.5 7.125 1 96.81 94 LEU A O 1
ATOM 758 N N . LEU A 1 95 ? 6.594 18.109 5.848 1 97.44 95 LEU A N 1
ATOM 759 C CA . LEU A 1 95 ? 6.906 17.422 4.605 1 97.44 95 LEU A CA 1
ATOM 760 C C . LEU A 1 95 ? 8.414 17.219 4.449 1 97.44 95 LEU A C 1
ATOM 762 O O . LEU A 1 95 ? 8.867 16.141 4.102 1 97.44 95 LEU A O 1
ATOM 766 N N . ASP A 1 96 ? 9.172 18.234 4.738 1 97.56 96 ASP A N 1
ATOM 767 C CA . ASP A 1 96 ? 10.625 18.156 4.625 1 97.56 96 ASP A CA 1
ATOM 768 C C . ASP A 1 96 ? 11.195 17.078 5.547 1 97.56 96 ASP A C 1
ATOM 770 O O . ASP A 1 96 ? 12.109 16.344 5.16 1 97.56 96 ASP A O 1
ATOM 774 N N . ARG A 1 97 ? 10.68 16.984 6.695 1 97.56 97 ARG A N 1
ATOM 775 C CA . ARG A 1 97 ? 11.141 15.977 7.637 1 97.56 97 ARG A CA 1
ATOM 776 C C . ARG A 1 97 ? 10.852 14.57 7.117 1 97.56 97 ARG A C 1
ATOM 778 O O . ARG A 1 97 ? 11.68 13.664 7.258 1 97.56 97 ARG A O 1
ATOM 785 N N . MET A 1 98 ? 9.688 14.398 6.543 1 98.12 98 MET A N 1
ATOM 786 C CA . MET A 1 98 ? 9.336 13.094 5.988 1 98.12 98 MET A CA 1
ATOM 787 C C . MET A 1 98 ? 10.227 12.758 4.797 1 98.12 98 MET A C 1
ATOM 789 O O . MET A 1 98 ? 10.656 11.617 4.641 1 98.12 98 MET A O 1
ATOM 793 N N . ILE A 1 99 ? 10.531 13.727 4 1 98.06 99 ILE A N 1
ATOM 794 C CA . ILE A 1 99 ? 11.398 13.547 2.844 1 98.06 99 ILE A CA 1
ATOM 795 C C . ILE A 1 99 ? 12.805 13.164 3.312 1 98.06 99 ILE A C 1
ATOM 797 O O . ILE A 1 99 ? 13.391 12.203 2.818 1 98.06 99 ILE A O 1
ATOM 801 N N . GLU A 1 100 ? 13.312 13.891 4.262 1 97.62 100 GLU A N 1
ATOM 802 C CA . GLU A 1 100 ? 14.648 13.625 4.789 1 97.62 100 GLU A CA 1
ATOM 803 C C . GLU A 1 100 ? 14.727 12.25 5.434 1 97.62 100 GLU A C 1
ATOM 805 O O . GLU A 1 100 ? 15.711 11.531 5.262 1 97.62 100 GLU A O 1
ATOM 810 N N . TRP A 1 101 ? 13.711 11.953 6.195 1 97.62 101 TRP A N 1
ATOM 811 C CA . TRP A 1 101 ? 13.633 10.625 6.805 1 97.62 101 TRP A CA 1
ATOM 812 C C . TRP A 1 101 ? 13.641 9.539 5.738 1 97.62 101 TRP A C 1
ATOM 814 O O . TRP A 1 101 ? 14.359 8.539 5.867 1 97.62 101 TRP A O 1
ATOM 824 N N . THR A 1 102 ? 12.859 9.711 4.695 1 97.94 102 THR A N 1
ATOM 825 C CA . THR A 1 102 ? 12.82 8.758 3.596 1 97.94 102 THR A CA 1
ATOM 826 C C . THR A 1 102 ? 14.211 8.57 2.99 1 97.94 102 THR A C 1
ATOM 828 O O . THR A 1 102 ? 14.648 7.441 2.771 1 97.94 102 THR A O 1
ATOM 831 N N . ARG A 1 103 ? 14.906 9.594 2.855 1 96.75 103 ARG A N 1
ATOM 832 C CA . ARG A 1 103 ? 16.266 9.555 2.332 1 96.75 103 ARG A CA 1
ATOM 833 C C . ARG A 1 103 ? 17.188 8.773 3.266 1 96.75 103 ARG A C 1
ATOM 835 O O . ARG A 1 103 ? 17.984 7.945 2.816 1 96.75 103 ARG A O 1
ATOM 842 N N . ALA A 1 104 ? 17.047 9.062 4.465 1 96.06 104 ALA A N 1
ATOM 843 C CA . ALA A 1 104 ? 17.906 8.43 5.461 1 96.06 104 ALA A CA 1
ATOM 844 C C . ALA A 1 104 ? 17.703 6.922 5.488 1 96.06 104 ALA A C 1
ATOM 846 O O . ALA A 1 104 ? 18.641 6.172 5.801 1 96.06 104 ALA A O 1
ATOM 847 N N . GLN A 1 105 ? 16.484 6.5 5.113 1 95.19 105 GLN A N 1
ATOM 848 C CA . GLN A 1 105 ? 16.203 5.07 5.066 1 95.19 105 GLN A CA 1
ATOM 849 C C . GLN A 1 105 ? 16.719 4.441 3.781 1 95.19 105 GLN A C 1
ATOM 851 O O . GLN A 1 105 ? 16.641 3.223 3.604 1 95.19 105 GLN A O 1
ATOM 856 N N . GLY A 1 106 ? 17.188 5.293 2.846 1 94.69 106 GLY A N 1
ATOM 857 C CA . GLY A 1 106 ? 17.641 4.801 1.553 1 94.69 106 GLY A CA 1
ATOM 858 C C . GLY A 1 106 ? 16.547 4.828 0.493 1 94.69 106 GLY A C 1
ATOM 859 O O . GLY A 1 106 ? 16.672 4.176 -0.545 1 94.69 106 GLY A O 1
ATOM 860 N N . GLY A 1 107 ? 15.523 5.512 0.749 1 96.69 107 GLY A N 1
ATOM 861 C CA . GLY A 1 107 ? 14.422 5.605 -0.194 1 96.69 107 GLY A CA 1
ATOM 862 C C . GLY A 1 107 ? 14.766 6.398 -1.439 1 96.69 107 GLY A C 1
ATOM 863 O O . GLY A 1 107 ? 15.555 7.344 -1.38 1 96.69 107 GLY A O 1
ATOM 864 N N . ARG A 1 108 ? 14.117 6.012 -2.549 1 96.94 108 ARG A N 1
ATOM 865 C CA . ARG A 1 108 ? 14.344 6.684 -3.824 1 96.94 108 ARG A CA 1
ATOM 866 C C . ARG A 1 108 ? 13.258 7.711 -4.109 1 96.94 108 ARG A C 1
ATOM 868 O O . ARG A 1 108 ? 13.516 8.734 -4.742 1 96.94 108 ARG A O 1
ATOM 875 N N . LYS A 1 109 ? 12.047 7.32 -3.691 1 97.75 109 LYS A N 1
ATOM 876 C CA . LYS A 1 109 ? 10.852 8.109 -3.977 1 97.75 109 LYS A CA 1
ATOM 877 C C . LYS A 1 109 ? 9.93 8.172 -2.764 1 97.75 109 LYS A C 1
ATOM 879 O O . LYS A 1 109 ? 9.93 7.258 -1.933 1 97.75 109 LYS A O 1
ATOM 884 N N . ILE A 1 110 ? 9.227 9.234 -2.713 1 98.5 110 ILE A N 1
ATOM 885 C CA . ILE A 1 110 ? 8.156 9.367 -1.729 1 98.5 110 ILE A CA 1
ATOM 886 C C . ILE A 1 110 ? 6.84 9.68 -2.436 1 98.5 110 ILE A C 1
ATOM 888 O O . ILE A 1 110 ? 6.801 10.508 -3.346 1 98.5 110 ILE A O 1
ATOM 892 N N . TYR A 1 111 ? 5.781 8.898 -2.043 1 98.5 111 TYR A N 1
ATOM 893 C CA . TYR A 1 111 ? 4.473 8.992 -2.676 1 98.5 111 TYR A CA 1
ATOM 894 C C . TYR A 1 111 ? 3.453 9.625 -1.736 1 98.5 111 TYR A C 1
ATOM 896 O O . TYR A 1 111 ? 3.613 9.578 -0.515 1 98.5 111 TYR A O 1
ATOM 904 N N . VAL A 1 112 ? 2.422 10.203 -2.371 1 97.44 112 VAL A N 1
ATOM 905 C CA . VAL A 1 112 ? 1.204 10.602 -1.669 1 97.44 112 VAL A CA 1
ATOM 906 C C . VAL A 1 112 ? 0.018 10.555 -2.631 1 97.44 112 VAL A C 1
ATOM 908 O O . VAL A 1 112 ? 0.18 10.758 -3.836 1 97.44 112 VAL A O 1
ATOM 911 N N . ASP A 1 113 ? -1.097 10.203 -2.129 1 95.69 113 ASP A N 1
ATOM 912 C CA . ASP A 1 113 ? -2.314 10.352 -2.922 1 95.69 113 ASP A CA 1
ATOM 913 C C . ASP A 1 113 ? -3.254 11.383 -2.305 1 95.69 113 ASP A C 1
ATOM 915 O O . ASP A 1 113 ? -3.301 11.539 -1.083 1 95.69 113 ASP A O 1
ATOM 919 N N . THR A 1 114 ? -3.941 12.102 -3.141 1 93.19 114 THR A N 1
ATOM 920 C CA . THR A 1 114 ? -4.879 13.156 -2.768 1 93.19 114 THR A CA 1
ATOM 921 C C . THR A 1 114 ? -6.125 13.102 -3.65 1 93.19 114 THR A C 1
ATOM 923 O O . THR A 1 114 ? -6.051 12.703 -4.816 1 93.19 114 THR A O 1
ATOM 926 N N . GLY A 1 115 ? -7.203 13.523 -3.029 1 93.19 115 GLY A N 1
ATOM 927 C CA . GLY A 1 115 ? -8.406 13.633 -3.84 1 93.19 115 GLY A CA 1
ATOM 928 C C . GLY A 1 115 ? -8.266 14.602 -5 1 93.19 115 GLY A C 1
ATOM 929 O O . GLY A 1 115 ? -7.609 15.633 -4.871 1 93.19 115 GLY A O 1
ATOM 930 N N . VAL A 1 116 ? -8.969 14.25 -6.105 1 94.56 116 VAL A N 1
ATOM 931 C CA . VAL A 1 116 ? -8.852 15.055 -7.316 1 94.56 116 VAL A CA 1
ATOM 932 C C . VAL A 1 116 ? -9.422 16.453 -7.07 1 94.56 116 VAL A C 1
ATOM 934 O O . VAL A 1 116 ? -9.039 17.406 -7.738 1 94.56 116 VAL A O 1
ATOM 937 N N . GLU A 1 117 ? -10.281 16.594 -6.074 1 92.44 117 GLU A N 1
ATOM 938 C CA . GLU A 1 117 ? -10.938 17.859 -5.801 1 92.44 117 GLU A CA 1
ATOM 939 C C . GLU A 1 117 ? -10.164 18.672 -4.777 1 92.44 117 GLU A C 1
ATOM 941 O O . GLU A 1 117 ? -10.516 19.828 -4.488 1 92.44 117 GLU A O 1
ATOM 946 N N . GLU A 1 118 ? -9.125 18.078 -4.27 1 91.06 118 GLU A N 1
ATOM 947 C CA . GLU A 1 118 ? -8.32 18.766 -3.264 1 91.06 118 GLU A CA 1
ATOM 948 C C . GLU A 1 118 ? -7.25 19.625 -3.912 1 91.06 118 GLU A C 1
ATOM 950 O O . GLU A 1 118 ? -6.055 19.422 -3.695 1 91.06 118 GLU A O 1
ATOM 955 N N . VAL A 1 119 ? -7.668 20.719 -4.418 1 93.81 119 VAL A N 1
ATOM 956 C CA . VAL A 1 119 ? -6.84 21.562 -5.266 1 93.81 119 VAL A CA 1
ATOM 957 C C . VAL A 1 119 ? -5.715 22.188 -4.438 1 93.81 119 VAL A C 1
ATOM 959 O O . VAL A 1 119 ? -4.582 22.297 -4.91 1 93.81 119 VAL A O 1
ATOM 962 N N . LYS A 1 120 ? -6.004 22.578 -3.213 1 91 120 LYS A N 1
ATOM 963 C CA . LYS A 1 120 ? -4.992 23.188 -2.357 1 91 120 LYS A CA 1
ATOM 964 C C . LYS A 1 120 ? -3.895 22.188 -2 1 91 120 LYS A C 1
ATOM 966 O O . LYS A 1 120 ? -2.711 22.531 -1.997 1 91 120 LYS A O 1
ATOM 971 N N . ALA A 1 121 ? -4.316 20.969 -1.679 1 91.88 121 ALA A N 1
ATOM 972 C CA . ALA A 1 121 ? -3.344 19.922 -1.365 1 91.88 121 ALA A CA 1
ATOM 973 C C . ALA A 1 121 ? -2.475 19.609 -2.578 1 91.88 121 ALA A C 1
ATOM 975 O O . ALA A 1 121 ? -1.251 19.484 -2.459 1 91.88 121 ALA A O 1
ATOM 976 N N . LEU A 1 122 ? -3.127 19.453 -3.715 1 96.06 122 LEU A N 1
ATOM 977 C CA . LEU A 1 122 ? -2.406 19.188 -4.953 1 96.06 122 LEU A CA 1
ATOM 978 C C . LEU A 1 122 ? -1.385 20.281 -5.242 1 96.06 122 LEU A C 1
ATOM 980 O O . LEU A 1 122 ? -0.227 19.984 -5.551 1 96.06 122 LEU A O 1
ATOM 984 N N . ALA A 1 123 ? -1.777 21.484 -5.117 1 95.56 123 ALA A N 1
ATOM 985 C CA . ALA A 1 123 ? -0.889 22.625 -5.348 1 95.56 123 ALA A CA 1
ATOM 986 C C . ALA A 1 123 ? 0.273 22.625 -4.359 1 95.56 123 ALA A C 1
ATOM 988 O O . ALA A 1 123 ? 1.408 22.938 -4.723 1 95.56 123 ALA A O 1
ATOM 989 N N . PHE A 1 124 ? -0.04 22.297 -3.145 1 95 124 PHE A N 1
ATOM 990 C CA . PHE A 1 124 ? 0.97 22.219 -2.096 1 95 124 PHE A CA 1
ATOM 991 C C . PHE A 1 124 ? 2.08 21.25 -2.479 1 95 124 PHE A C 1
ATOM 993 O O . PHE A 1 124 ? 3.26 21.609 -2.465 1 95 124 PHE A O 1
ATOM 1000 N N . TYR A 1 125 ? 1.75 20.047 -2.881 1 97.25 125 TYR A N 1
ATOM 1001 C CA . TYR A 1 125 ? 2.732 19.016 -3.225 1 97.25 125 TYR A CA 1
ATOM 1002 C C . TYR A 1 125 ? 3.477 19.391 -4.504 1 97.25 125 TYR A C 1
ATOM 1004 O O . TYR A 1 125 ? 4.691 19.203 -4.598 1 97.25 125 TYR A O 1
ATOM 1012 N N . GLU A 1 126 ? 2.73 19.875 -5.449 1 97.69 126 GLU A N 1
ATOM 1013 C CA . GLU A 1 126 ? 3.361 20.25 -6.711 1 97.69 126 GLU A CA 1
ATOM 1014 C C . GLU A 1 126 ? 4.379 21.375 -6.5 1 97.69 126 GLU A C 1
ATOM 1016 O O . GLU A 1 126 ? 5.453 21.359 -7.105 1 97.69 126 GLU A O 1
ATOM 1021 N N . LYS A 1 127 ? 4.047 22.328 -5.664 1 96.5 127 LYS A N 1
ATOM 1022 C CA . LYS A 1 127 ? 4.973 23.406 -5.328 1 96.5 127 LYS A CA 1
ATOM 10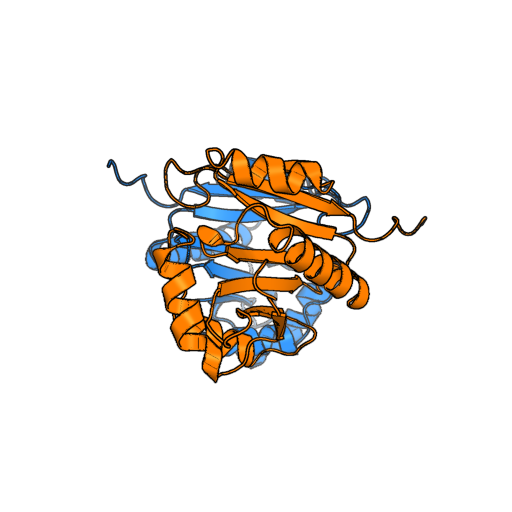23 C C . LYS A 1 127 ? 6.246 22.859 -4.684 1 96.5 127 LYS A C 1
ATOM 1025 O O . LYS A 1 127 ? 7.324 23.438 -4.84 1 96.5 127 LYS A O 1
ATOM 1030 N N . LYS A 1 128 ? 6.098 21.766 -4.031 1 96.25 128 LYS A N 1
ATOM 1031 C CA . LYS A 1 128 ? 7.227 21.156 -3.338 1 96.25 128 LYS A CA 1
ATOM 1032 C C . LYS A 1 128 ? 7.996 20.203 -4.262 1 96.25 128 LYS A C 1
ATOM 1034 O O . LYS A 1 128 ? 8.93 19.531 -3.826 1 96.25 128 LYS A O 1
ATOM 1039 N N . GLY A 1 129 ? 7.605 20.078 -5.496 1 97.5 129 GLY A N 1
ATOM 1040 C CA . GLY A 1 129 ? 8.383 19.344 -6.48 1 97.5 129 GLY A CA 1
ATOM 1041 C C . GLY A 1 129 ? 7.789 17.984 -6.816 1 97.5 129 GLY A C 1
ATOM 1042 O O . GLY A 1 129 ? 8.352 17.234 -7.621 1 97.5 129 GLY A O 1
ATOM 1043 N N . PHE A 1 130 ? 6.637 17.672 -6.223 1 98.25 130 PHE A N 1
ATOM 1044 C CA . PHE A 1 130 ? 5.984 16.406 -6.57 1 98.25 130 PHE A CA 1
ATOM 1045 C C . PHE A 1 130 ? 5.422 16.469 -7.988 1 98.25 130 PHE A C 1
ATOM 1047 O O . PHE A 1 130 ? 4.938 17.516 -8.43 1 98.25 130 PHE A O 1
ATOM 1054 N N . SER A 1 131 ? 5.434 15.297 -8.633 1 97.69 131 SER A N 1
ATOM 1055 C CA . SER A 1 131 ? 4.82 15.141 -9.945 1 97.69 131 SER A CA 1
ATOM 1056 C C . SER A 1 131 ? 3.602 14.227 -9.883 1 97.69 131 SER A C 1
ATOM 1058 O O . SER A 1 131 ? 3.58 13.266 -9.109 1 97.69 131 SER A O 1
ATOM 1060 N N . ARG A 1 132 ? 2.633 14.531 -10.719 1 97.06 132 ARG A N 1
ATOM 1061 C CA . ARG A 1 132 ? 1.49 13.633 -10.836 1 97.06 132 ARG A CA 1
ATOM 1062 C C . ARG A 1 132 ? 1.873 12.352 -11.586 1 97.06 132 ARG A C 1
ATOM 1064 O O . ARG A 1 132 ? 2.393 12.414 -12.695 1 97.06 132 ARG A O 1
ATOM 1071 N N . GLU A 1 133 ? 1.684 11.258 -10.914 1 96.69 133 GLU A N 1
ATOM 1072 C CA . GLU A 1 133 ? 2.068 9.969 -11.484 1 96.69 133 GLU A CA 1
ATOM 1073 C C . GLU A 1 133 ? 0.878 9.281 -12.148 1 96.69 133 GLU A C 1
ATOM 1075 O O . GLU A 1 133 ? 1.025 8.633 -13.188 1 96.69 133 GLU A O 1
ATOM 1080 N N . ALA A 1 134 ? -0.242 9.398 -11.531 1 97.12 134 ALA A N 1
ATOM 1081 C CA . ALA A 1 134 ? -1.373 8.602 -12.008 1 97.12 134 ALA A CA 1
ATOM 1082 C C . ALA A 1 134 ? -2.689 9.141 -11.453 1 97.12 134 ALA A C 1
ATOM 1084 O O . ALA A 1 134 ? -2.715 9.766 -10.391 1 97.12 134 ALA A O 1
ATOM 1085 N N . LEU A 1 135 ? -3.711 8.938 -12.242 1 96.75 135 LEU A N 1
ATOM 1086 C CA . LEU A 1 135 ? -5.082 9.078 -11.766 1 96.75 135 LEU A CA 1
ATOM 1087 C C . LEU A 1 135 ? -5.648 7.73 -11.336 1 96.75 135 LEU A C 1
ATOM 1089 O O . LEU A 1 135 ? -5.645 6.773 -12.117 1 96.75 135 LEU A O 1
ATOM 1093 N N . LEU A 1 136 ? -6.062 7.629 -10.102 1 96.19 136 LEU A N 1
ATOM 1094 C CA . LEU A 1 136 ? -6.633 6.406 -9.547 1 96.19 136 LEU A CA 1
ATOM 1095 C C . LEU A 1 136 ? -8.148 6.523 -9.414 1 96.19 136 LEU A C 1
ATOM 1097 O O . LEU A 1 136 ? -8.641 7.297 -8.586 1 96.19 136 LEU A O 1
ATOM 1101 N N . LYS A 1 137 ? -8.828 5.746 -10.125 1 95.31 137 LYS A N 1
ATOM 1102 C CA . LYS A 1 137 ? -10.289 5.844 -10.164 1 95.31 137 LYS A CA 1
ATOM 1103 C C . LYS A 1 137 ? -10.922 5.109 -8.984 1 95.31 137 LYS A C 1
ATOM 1105 O O . LYS A 1 137 ? -10.492 4.012 -8.625 1 95.31 137 LYS A O 1
ATOM 1110 N N . ASP A 1 138 ? -11.953 5.719 -8.391 1 94.69 138 ASP A N 1
ATOM 1111 C CA . ASP A 1 138 ? -12.688 5.113 -7.289 1 94.69 138 ASP A CA 1
ATOM 1112 C C . ASP A 1 138 ? -11.742 4.668 -6.176 1 94.69 138 ASP A C 1
ATOM 1114 O O . ASP A 1 138 ? -11.906 3.586 -5.609 1 94.69 138 ASP A O 1
ATOM 1118 N N . TRP A 1 139 ? -10.75 5.438 -5.957 1 94.31 139 TRP A N 1
ATOM 1119 C CA . TRP A 1 139 ? -9.664 5.07 -5.051 1 94.31 139 TRP A CA 1
ATOM 1120 C C . TRP A 1 139 ? -10.148 5.066 -3.604 1 94.31 139 TRP A C 1
ATOM 1122 O O . TRP A 1 139 ? -10 4.066 -2.896 1 94.31 139 TRP A O 1
ATOM 1132 N N . TYR A 1 140 ? -10.758 6.156 -3.217 1 91.62 140 TYR A N 1
ATOM 1133 C CA . TYR A 1 140 ? -11.195 6.246 -1.829 1 91.62 140 TYR A CA 1
ATOM 1134 C C . TYR A 1 140 ? -12.531 5.539 -1.631 1 91.62 140 TYR A C 1
ATOM 1136 O O . TYR A 1 140 ? -12.742 4.863 -0.622 1 91.62 140 TYR A O 1
ATOM 1144 N N . ARG A 1 141 ? -13.414 5.797 -2.547 1 91.44 141 ARG A N 1
ATOM 1145 C CA . ARG A 1 141 ? -14.734 5.18 -2.672 1 91.44 141 ARG A CA 1
ATOM 1146 C C . ARG A 1 141 ? -15.297 5.363 -4.078 1 91.44 141 ARG A C 1
ATOM 1148 O O . ARG A 1 141 ? -14.664 6 -4.926 1 91.44 141 ARG A O 1
ATOM 1155 N N . ASP A 1 142 ? -16.438 4.762 -4.312 1 92.06 142 ASP A N 1
ATOM 1156 C CA . ASP A 1 142 ? -17.047 4.91 -5.629 1 92.06 142 ASP A CA 1
ATOM 1157 C C . ASP A 1 142 ? -17.266 6.383 -5.969 1 92.06 142 ASP A C 1
ATOM 1159 O O . ASP A 1 142 ? -17.891 7.117 -5.195 1 92.06 142 ASP A O 1
ATOM 1163 N N . GLY A 1 143 ? -16.719 6.781 -7.047 1 92.31 143 GLY A N 1
ATOM 1164 C CA . GLY A 1 143 ? -16.891 8.156 -7.488 1 92.31 143 GLY A CA 1
ATOM 1165 C C . GLY A 1 143 ? -15.859 9.102 -6.914 1 92.31 143 GLY A C 1
ATOM 1166 O O . GLY A 1 143 ? -15.836 10.289 -7.25 1 92.31 143 GLY A O 1
ATOM 1167 N N . ASP A 1 144 ? -14.992 8.602 -6.102 1 93.88 144 ASP A N 1
ATOM 1168 C CA . ASP A 1 144 ? -13.992 9.414 -5.422 1 93.88 144 ASP A CA 1
ATOM 1169 C C . ASP A 1 144 ? -12.578 9.023 -5.863 1 93.88 144 ASP A C 1
ATOM 1171 O O . ASP A 1 144 ? -11.992 8.094 -5.312 1 93.88 144 ASP A O 1
ATOM 1175 N N . ASP A 1 145 ? -12.07 9.812 -6.832 1 96 145 ASP A N 1
ATOM 1176 C CA . ASP A 1 145 ? -10.789 9.523 -7.469 1 96 145 ASP A CA 1
ATOM 1177 C C . ASP A 1 145 ? -9.641 10.188 -6.715 1 96 145 ASP A C 1
ATOM 1179 O O . ASP A 1 145 ? -9.852 11.133 -5.949 1 96 145 ASP A O 1
ATOM 1183 N N . ALA A 1 146 ? -8.461 9.633 -6.93 1 96.12 146 ALA A N 1
ATOM 1184 C CA . ALA A 1 146 ? -7.258 10.211 -6.34 1 96.12 146 ALA A CA 1
ATOM 1185 C C . ALA A 1 146 ? -6.191 10.461 -7.402 1 96.12 146 ALA A C 1
ATOM 1187 O O . ALA A 1 146 ? -6.172 9.789 -8.438 1 96.12 146 ALA A O 1
ATOM 1188 N N . VAL A 1 147 ? -5.398 11.398 -7.176 1 97.19 147 VAL A N 1
ATOM 1189 C CA . VAL A 1 147 ? -4.152 11.586 -7.91 1 97.19 147 VAL A CA 1
ATOM 1190 C C . VAL A 1 147 ? -2.979 11.062 -7.086 1 97.19 147 VAL A C 1
ATOM 1192 O O . VAL A 1 147 ? -2.812 11.445 -5.922 1 97.19 147 VAL A O 1
ATOM 1195 N N . LEU A 1 148 ? -2.256 10.18 -7.66 1 98 148 LEU A N 1
ATOM 1196 C CA . LEU A 1 148 ? -1.001 9.75 -7.051 1 98 148 LEU A CA 1
ATOM 1197 C C . LEU A 1 148 ? 0.142 10.68 -7.449 1 98 148 LEU A C 1
ATOM 1199 O O . LEU A 1 148 ? 0.369 10.922 -8.633 1 98 148 LEU A O 1
ATOM 1203 N N . LEU A 1 149 ? 0.804 11.242 -6.434 1 98.31 149 LEU A N 1
ATOM 1204 C CA . LEU A 1 149 ? 1.965 12.094 -6.656 1 98.31 149 LEU A CA 1
ATOM 1205 C C . LEU A 1 149 ? 3.225 11.461 -6.078 1 98.31 149 LEU A C 1
ATOM 1207 O O . LEU A 1 149 ? 3.154 10.695 -5.109 1 98.31 149 LEU A O 1
ATOM 1211 N N . SER A 1 150 ? 4.324 11.766 -6.688 1 98.31 150 SER A N 1
ATOM 1212 C CA . SER A 1 150 ? 5.586 11.266 -6.148 1 98.31 150 SER A CA 1
ATOM 1213 C C . SER A 1 150 ? 6.699 12.305 -6.305 1 98.31 150 SER A C 1
ATOM 1215 O O . SER A 1 150 ? 6.586 13.227 -7.113 1 98.31 150 SER A O 1
ATOM 1217 N N . LEU A 1 151 ? 7.648 12.219 -5.516 1 98 151 LEU A N 1
ATOM 1218 C CA . LEU A 1 151 ? 8.867 13.016 -5.539 1 98 151 LEU A CA 1
ATOM 1219 C C . LEU A 1 151 ? 10.102 12.125 -5.449 1 98 151 LEU A C 1
ATOM 1221 O O . LEU A 1 151 ? 10.195 11.281 -4.555 1 98 151 LEU A O 1
ATOM 1225 N N . ARG A 1 152 ? 10.961 12.219 -6.371 1 97.5 152 ARG A N 1
ATOM 1226 C CA . ARG A 1 152 ? 12.266 11.57 -6.238 1 97.5 152 ARG A CA 1
ATOM 1227 C C . ARG A 1 152 ? 13.109 12.25 -5.168 1 97.5 152 ARG A C 1
ATOM 1229 O O . ARG A 1 152 ? 13.281 13.469 -5.188 1 97.5 152 ARG A O 1
ATOM 1236 N N . VAL A 1 153 ? 13.633 11.438 -4.266 1 96.56 153 VAL A N 1
ATOM 1237 C CA . VAL A 1 153 ? 14.305 12.078 -3.146 1 96.56 153 VAL A CA 1
ATOM 1238 C C . VAL A 1 153 ? 15.797 11.758 -3.191 1 96.56 153 VAL A C 1
ATOM 1240 O O . VAL A 1 153 ? 16.578 12.312 -2.41 1 96.56 153 VAL A O 1
ATOM 1243 N N . THR A 1 154 ? 16.203 10.812 -3.961 1 88.88 154 THR A N 1
ATOM 1244 C CA . THR A 1 154 ? 17.609 10.531 -4.227 1 88.88 154 THR A CA 1
ATOM 1245 C C . THR A 1 154 ? 17.875 10.469 -5.727 1 88.88 154 THR A C 1
ATOM 1247 O O . THR A 1 154 ? 16.969 10.203 -6.512 1 88.88 154 THR A O 1
ATOM 1250 N N . GLU A 1 155 ? 19.125 10.938 -6.078 1 77.25 155 GLU A N 1
ATOM 1251 C CA . GLU A 1 155 ? 19.5 10.867 -7.488 1 77.25 155 GLU A CA 1
ATOM 1252 C C . GLU A 1 155 ? 19.5 9.43 -7.984 1 77.25 155 GLU A C 1
ATOM 1254 O O . GLU A 1 155 ? 19.844 8.508 -7.238 1 77.25 155 GLU A O 1
ATOM 1259 N N . PRO A 1 156 ? 19.016 9.266 -9.211 1 67.31 156 PRO A N 1
ATOM 1260 C CA . PRO A 1 156 ? 19.031 7.906 -9.758 1 67.31 156 PRO A CA 1
ATOM 1261 C C . PRO A 1 156 ? 20.422 7.301 -9.805 1 67.31 156 PRO A C 1
ATOM 1263 O O . PRO A 1 156 ? 21.406 8.023 -9.977 1 67.31 156 PRO A O 1
ATOM 1266 N N . ARG A 1 157 ? 20.625 6.117 -9.172 1 53.41 157 ARG A N 1
ATOM 1267 C CA . ARG A 1 157 ? 21.906 5.426 -9.273 1 53.41 157 ARG A CA 1
ATOM 1268 C C . ARG A 1 157 ? 22.25 5.121 -10.727 1 53.41 157 ARG A C 1
ATOM 1270 O O . ARG A 1 157 ? 21.391 4.672 -11.492 1 53.41 157 ARG A O 1
ATOM 1277 N N . SER A 1 158 ? 23.078 6.012 -11.328 1 48.59 158 SER A N 1
ATOM 1278 C CA . SER A 1 158 ? 23.641 5.719 -12.641 1 48.59 158 SER A CA 1
ATOM 1279 C C . SER A 1 158 ? 24.016 4.246 -12.766 1 48.59 158 SER A C 1
ATOM 1281 O O . SER A 1 158 ? 24.719 3.709 -11.914 1 48.59 158 SER A O 1
ATOM 1283 N N . GLY A 1 159 ? 23.156 3.357 -13.008 1 36.94 159 GLY A N 1
ATOM 1284 C CA . GLY A 1 159 ? 23.766 2.117 -13.469 1 36.94 159 GLY A CA 1
ATOM 1285 C C . GLY A 1 159 ? 24.859 2.334 -14.5 1 36.94 159 GLY A C 1
ATOM 1286 O O . GLY A 1 159 ? 24.922 3.389 -15.133 1 36.94 159 GLY A O 1
ATOM 1287 N N . MET B 1 1 ? -3.422 -35.219 -15.766 1 48.47 1 MET B N 1
ATOM 1288 C CA . MET B 1 1 ? -3.281 -33.906 -15.164 1 48.47 1 MET B CA 1
ATOM 1289 C C . MET B 1 1 ? -3.133 -34 -13.648 1 48.47 1 MET B C 1
ATOM 1291 O O . MET B 1 1 ? -3.943 -34.656 -12.984 1 48.47 1 MET B O 1
ATOM 1295 N N . GLU B 1 2 ? -1.914 -33.969 -13.227 1 61.66 2 GLU B N 1
ATOM 1296 C CA . GLU B 1 2 ? -1.703 -34.281 -11.82 1 61.66 2 GLU B CA 1
ATOM 1297 C C . GLU B 1 2 ? -2.643 -33.469 -10.93 1 61.66 2 GLU B C 1
ATOM 1299 O O . GLU B 1 2 ? -2.992 -32.312 -11.258 1 61.66 2 GLU B O 1
ATOM 1304 N N . GLN B 1 3 ? -3.398 -34.094 -10.172 1 81.56 3 GLN B N 1
ATOM 1305 C CA . GLN B 1 3 ? -4.414 -33.5 -9.289 1 81.56 3 GLN B CA 1
ATOM 1306 C C . GLN B 1 3 ? -3.814 -32.438 -8.383 1 81.56 3 GLN B C 1
ATOM 1308 O O . GLN B 1 3 ? -2.799 -32.656 -7.727 1 81.56 3 GLN B O 1
ATOM 1313 N N . THR B 1 4 ? -3.906 -31.156 -8.703 1 89.88 4 THR B N 1
ATOM 1314 C CA . THR B 1 4 ? -3.408 -30.078 -7.84 1 89.88 4 THR B CA 1
ATOM 1315 C C . THR B 1 4 ? -4.48 -29.641 -6.844 1 89.88 4 THR B C 1
ATOM 1317 O O . THR B 1 4 ? -5.676 -29.781 -7.113 1 89.88 4 THR B O 1
ATOM 1320 N N . ARG B 1 5 ? -4.012 -29.375 -5.602 1 93.81 5 ARG B N 1
ATOM 1321 C CA . ARG B 1 5 ? -4.887 -28.859 -4.555 1 93.81 5 ARG B CA 1
ATOM 1322 C C . ARG B 1 5 ? -4.465 -27.469 -4.129 1 93.81 5 ARG B C 1
ATOM 1324 O O . ARG B 1 5 ? -3.271 -27.172 -4.023 1 93.81 5 ARG B O 1
ATOM 1331 N N . ILE B 1 6 ? -5.465 -26.625 -3.93 1 95.94 6 ILE B N 1
ATOM 1332 C CA . ILE B 1 6 ? -5.234 -25.281 -3.393 1 95.94 6 ILE B CA 1
ATOM 1333 C C . ILE B 1 6 ? -5.688 -25.219 -1.937 1 95.94 6 ILE B C 1
ATOM 1335 O O . ILE B 1 6 ? -6.855 -25.484 -1.632 1 95.94 6 ILE B O 1
ATOM 1339 N N . ILE B 1 7 ? -4.812 -24.906 -1.036 1 95.06 7 ILE B N 1
ATOM 1340 C CA . ILE B 1 7 ? -5.145 -24.844 0.384 1 95.06 7 ILE B CA 1
ATOM 1341 C C . ILE B 1 7 ? -4.605 -23.547 0.982 1 95.06 7 ILE B C 1
ATOM 1343 O O . ILE B 1 7 ? -3.822 -22.844 0.343 1 95.06 7 ILE B O 1
ATOM 1347 N N . LYS B 1 8 ? -5.121 -23.25 2.23 1 95.12 8 LYS B N 1
ATOM 1348 C CA . LYS B 1 8 ? -4.566 -22.109 2.961 1 95.12 8 LYS B CA 1
ATOM 1349 C C . LYS B 1 8 ? -3.129 -22.375 3.395 1 95.12 8 LYS B C 1
ATOM 1351 O O . LYS B 1 8 ? -2.812 -23.484 3.848 1 95.12 8 LYS B O 1
ATOM 1356 N N . MET B 1 9 ? -2.277 -21.422 3.273 1 92.94 9 MET B N 1
ATOM 1357 C CA . MET B 1 9 ? -0.885 -21.562 3.689 1 92.94 9 MET B CA 1
ATOM 1358 C C . MET B 1 9 ? -0.79 -21.828 5.188 1 92.94 9 MET B C 1
ATOM 1360 O O . MET B 1 9 ? -1.505 -21.203 5.977 1 92.94 9 MET B O 1
ATOM 1364 N N . GLU B 1 10 ? 0.051 -22.688 5.527 1 89.5 10 GLU B N 1
ATOM 1365 C CA . GLU B 1 10 ? 0.375 -23 6.918 1 89.5 10 GLU B CA 1
ATOM 1366 C C . GLU B 1 10 ? 1.857 -22.781 7.199 1 89.5 10 GLU B C 1
ATOM 1368 O O . GLU B 1 10 ? 2.643 -22.547 6.277 1 89.5 10 GLU B O 1
ATOM 1373 N N . GLU B 1 11 ? 2.195 -22.844 8.477 1 86.62 11 GLU B N 1
ATOM 1374 C CA . GLU B 1 11 ? 3.582 -22.641 8.875 1 86.62 11 GLU B CA 1
ATOM 1375 C C . GLU B 1 11 ? 4.52 -23.594 8.125 1 86.62 11 GLU B C 1
ATOM 1377 O O . GLU B 1 11 ? 5.641 -23.219 7.777 1 86.62 11 GLU B O 1
ATOM 1382 N N . ARG B 1 12 ? 4.055 -24.734 7.828 1 87.88 12 ARG B N 1
ATOM 1383 C CA . ARG B 1 12 ? 4.895 -25.75 7.184 1 87.88 12 ARG B CA 1
ATOM 1384 C C . ARG B 1 12 ? 5.227 -25.344 5.75 1 87.88 12 ARG B C 1
ATOM 1386 O O . ARG B 1 12 ? 6.129 -25.906 5.133 1 87.88 12 ARG B O 1
ATOM 1393 N N . HIS B 1 13 ? 4.449 -24.438 5.16 1 90.25 13 HIS B N 1
ATOM 1394 C CA . HIS B 1 13 ? 4.641 -24.031 3.773 1 90.25 13 HIS B CA 1
ATOM 1395 C C . HIS B 1 13 ? 5.609 -22.844 3.676 1 90.25 13 HIS B C 1
ATOM 1397 O O . HIS B 1 13 ? 6.062 -22.5 2.582 1 90.25 13 HIS B O 1
ATOM 1403 N N . VAL B 1 14 ? 5.961 -22.156 4.746 1 89.06 14 VAL B N 1
ATOM 1404 C CA . VAL B 1 14 ? 6.57 -20.828 4.781 1 89.06 14 VAL B CA 1
ATOM 1405 C C . VAL B 1 14 ? 7.945 -20.891 4.113 1 89.06 14 VAL B C 1
ATOM 1407 O O . VAL B 1 14 ? 8.25 -20.062 3.246 1 89.06 14 VAL B O 1
ATOM 1410 N N . ASP B 1 15 ? 8.734 -21.875 4.43 1 83.31 15 ASP B N 1
ATOM 1411 C CA . ASP B 1 15 ? 10.086 -21.953 3.889 1 83.31 15 ASP B CA 1
ATOM 1412 C C . ASP B 1 15 ? 10.062 -22.109 2.369 1 83.31 15 ASP B C 1
ATOM 1414 O O . ASP B 1 15 ? 10.719 -21.344 1.654 1 83.31 15 ASP B O 1
ATOM 1418 N N . GLU B 1 16 ? 9.312 -23.031 1.899 1 85.69 16 GLU B N 1
ATOM 1419 C CA . GLU B 1 16 ? 9.25 -23.281 0.464 1 85.69 16 GLU B CA 1
ATOM 1420 C C . GLU B 1 16 ? 8.625 -22.109 -0.28 1 85.69 16 GLU B C 1
ATOM 1422 O O . GLU B 1 16 ? 9.078 -21.75 -1.368 1 85.69 16 GLU B O 1
ATOM 1427 N N . ALA B 1 17 ? 7.621 -21.562 0.324 1 88.94 17 ALA B N 1
ATOM 1428 C CA . ALA B 1 17 ? 6.957 -20.422 -0.298 1 88.94 17 ALA B CA 1
ATOM 1429 C C . ALA B 1 17 ? 7.91 -19.234 -0.417 1 88.94 17 ALA B C 1
ATOM 1431 O O . ALA B 1 17 ? 7.984 -18.594 -1.471 1 88.94 17 ALA B O 1
ATOM 1432 N N . ALA B 1 18 ? 8.633 -18.969 0.649 1 84.94 18 ALA B N 1
ATOM 1433 C CA . ALA B 1 18 ? 9.57 -17.844 0.646 1 84.94 18 ALA B CA 1
ATOM 1434 C C . ALA B 1 18 ? 10.648 -18.047 -0.419 1 84.94 18 ALA B C 1
ATOM 1436 O O . ALA B 1 18 ? 10.961 -17.109 -1.167 1 84.94 18 ALA B O 1
ATOM 1437 N N . CYS B 1 19 ? 11.18 -19.219 -0.478 1 82.56 19 CYS B N 1
ATOM 1438 C CA . CYS B 1 19 ? 12.195 -19.547 -1.475 1 82.56 19 CYS B CA 1
ATOM 1439 C C . CYS B 1 19 ? 11.633 -19.406 -2.887 1 82.56 19 CYS B C 1
ATOM 1441 O O . CYS B 1 19 ? 12.305 -18.875 -3.771 1 82.56 19 CYS B O 1
ATOM 1443 N N . PHE B 1 20 ? 10.469 -19.875 -3.029 1 85.81 20 PHE B N 1
ATOM 1444 C CA . PHE B 1 20 ? 9.82 -19.828 -4.332 1 85.81 20 PHE B CA 1
ATOM 1445 C C . PHE B 1 20 ? 9.594 -18.375 -4.766 1 85.81 20 PHE B C 1
ATOM 1447 O O . PHE B 1 20 ? 9.906 -18.016 -5.902 1 85.81 20 PHE B O 1
ATOM 1454 N N . ILE B 1 21 ? 9.07 -17.516 -3.887 1 85.75 21 ILE B N 1
ATOM 1455 C CA . ILE B 1 21 ? 8.773 -16.125 -4.188 1 85.75 21 ILE B CA 1
ATOM 1456 C C . ILE B 1 21 ? 10.062 -15.383 -4.512 1 85.75 21 ILE B C 1
ATOM 1458 O O . ILE B 1 21 ? 10.117 -14.625 -5.484 1 85.75 21 ILE B O 1
ATOM 1462 N N . ALA B 1 22 ? 11.062 -15.664 -3.863 1 78.06 22 ALA B N 1
ATOM 1463 C CA . ALA B 1 22 ? 12.344 -14.977 -4.035 1 78.06 22 ALA B CA 1
ATOM 1464 C C . ALA B 1 22 ? 13.008 -15.383 -5.348 1 78.06 22 ALA B C 1
ATOM 1466 O O . ALA B 1 22 ? 13.609 -14.555 -6.027 1 78.06 22 ALA B O 1
ATOM 1467 N N . ARG B 1 23 ? 12.797 -16.594 -5.758 1 73.88 23 ARG B N 1
ATOM 1468 C CA . ARG B 1 23 ? 13.586 -17.125 -6.863 1 73.88 23 ARG B CA 1
ATOM 1469 C C . ARG B 1 23 ? 12.773 -17.156 -8.148 1 73.88 23 ARG B C 1
ATOM 1471 O O . ARG B 1 23 ? 13.312 -16.969 -9.242 1 73.88 23 ARG B O 1
ATOM 1478 N N . VAL B 1 24 ? 11.555 -17.438 -7.941 1 67.69 24 VAL B N 1
ATOM 1479 C CA . VAL B 1 24 ? 10.766 -17.703 -9.141 1 67.69 24 VAL B CA 1
ATOM 1480 C C . VAL B 1 24 ? 10 -16.453 -9.547 1 67.69 24 VAL B C 1
ATOM 1482 O O . VAL B 1 24 ? 9.93 -16.109 -10.734 1 67.69 24 VAL B O 1
ATOM 1485 N N . LEU B 1 25 ? 9.336 -15.711 -8.594 1 71.25 25 LEU B N 1
ATOM 1486 C CA . LEU B 1 25 ? 8.539 -14.547 -8.977 1 71.25 25 LEU B CA 1
ATOM 1487 C C . LEU B 1 25 ? 9.422 -13.312 -9.133 1 71.25 25 LEU B C 1
ATOM 1489 O O . LEU B 1 25 ? 8.953 -12.266 -9.586 1 71.25 25 LEU B O 1
ATOM 1493 N N . ASP B 1 26 ? 10.641 -13.445 -9.359 1 57.78 26 ASP B N 1
ATOM 1494 C CA . ASP B 1 26 ? 11.602 -12.367 -9.562 1 57.78 26 ASP B CA 1
ATOM 1495 C C . ASP B 1 26 ? 11.156 -11.094 -8.844 1 57.78 26 ASP B C 1
ATOM 1497 O O . ASP B 1 26 ? 11.234 -10 -9.406 1 57.78 26 ASP B O 1
ATOM 1501 N N . GLU B 1 27 ? 10.375 -11.234 -7.875 1 57.91 27 GLU B N 1
ATOM 1502 C CA . GLU B 1 27 ? 10.039 -10.008 -7.16 1 57.91 27 GLU B CA 1
ATOM 1503 C C . GLU B 1 27 ? 11.297 -9.336 -6.605 1 57.91 27 GLU B C 1
ATOM 1505 O O . GLU B 1 27 ? 12.156 -10 -6.027 1 57.91 27 GLU B O 1
ATOM 1510 N N . PRO B 1 28 ? 11.57 -8.117 -7.184 1 50.94 28 PRO B N 1
ATOM 1511 C CA . PRO B 1 28 ? 12.867 -7.484 -6.926 1 50.94 28 PRO B CA 1
ATOM 1512 C C . PRO B 1 28 ? 13.344 -7.691 -5.488 1 50.94 28 PRO B C 1
ATOM 1514 O O . PRO B 1 28 ? 14.555 -7.77 -5.242 1 50.94 28 PRO B O 1
ATOM 1517 N N . LYS B 1 29 ? 12.516 -7.312 -4.516 1 56.72 29 LYS B N 1
ATOM 1518 C CA . LYS B 1 29 ? 13.039 -7.586 -3.184 1 56.72 29 LYS B CA 1
ATOM 1519 C C . LYS B 1 29 ? 12.477 -8.891 -2.625 1 56.72 29 LYS B C 1
ATOM 1521 O O . LYS B 1 29 ? 11.336 -9.258 -2.912 1 56.72 29 LYS B O 1
ATOM 1526 N N . GLU B 1 30 ? 13.266 -9.641 -1.973 1 59.38 30 GLU B N 1
ATOM 1527 C CA . GLU B 1 30 ? 13.18 -10.984 -1.418 1 59.38 30 GLU B CA 1
ATOM 1528 C C . GLU B 1 30 ? 12.125 -11.055 -0.311 1 59.38 30 GLU B C 1
ATOM 1530 O O . GLU B 1 30 ? 12.156 -10.258 0.628 1 59.38 30 GLU B O 1
ATOM 1535 N N . VAL B 1 31 ? 10.945 -11.547 -0.675 1 68.56 31 VAL B N 1
ATOM 1536 C CA . VAL B 1 31 ? 10.07 -11.977 0.41 1 68.56 31 VAL B CA 1
ATOM 1537 C C . VAL B 1 31 ? 10.805 -12.984 1.292 1 68.56 31 VAL B C 1
ATOM 1539 O O . VAL B 1 31 ? 11.336 -13.984 0.796 1 68.56 31 VAL B O 1
ATOM 1542 N N . THR B 1 32 ? 11.023 -12.695 2.564 1 69.12 32 THR B N 1
ATOM 1543 C CA . THR B 1 32 ? 11.711 -13.578 3.506 1 69.12 32 THR B CA 1
ATOM 1544 C C . THR B 1 32 ? 10.711 -14.484 4.219 1 69.12 32 THR B C 1
ATOM 1546 O O . THR B 1 32 ? 9.5 -14.281 4.125 1 69.12 32 THR B O 1
ATOM 1549 N N . CYS B 1 33 ? 11.258 -15.484 4.746 1 71.88 33 CYS B N 1
ATOM 1550 C CA . CYS B 1 33 ? 10.438 -16.344 5.598 1 71.88 33 CYS B CA 1
ATOM 1551 C C . CYS B 1 33 ? 9.742 -15.523 6.68 1 71.88 33 CYS B C 1
ATOM 1553 O O . CYS B 1 33 ? 8.57 -15.766 6.988 1 71.88 33 CYS B O 1
ATOM 1555 N N . GLN B 1 34 ? 10.445 -14.609 7.184 1 72.69 34 GLN B N 1
ATOM 1556 C CA . GLN B 1 34 ? 9.891 -13.773 8.25 1 72.69 34 GLN B CA 1
ATOM 1557 C C . GLN B 1 34 ? 8.688 -12.984 7.754 1 72.69 34 GLN B C 1
ATOM 1559 O O . GLN B 1 34 ? 7.695 -12.836 8.469 1 72.69 34 GLN B O 1
ATOM 1564 N N . ASP B 1 35 ? 8.773 -12.477 6.57 1 76.19 35 ASP B N 1
ATOM 1565 C CA . ASP B 1 35 ? 7.645 -11.75 5.996 1 76.19 35 ASP B CA 1
ATOM 1566 C C . ASP B 1 35 ? 6.398 -12.633 5.949 1 76.19 35 ASP B C 1
ATOM 1568 O O . ASP B 1 35 ? 5.312 -12.203 6.348 1 76.19 35 ASP B O 1
ATOM 1572 N N . LEU B 1 36 ? 6.609 -13.812 5.512 1 77.62 36 LEU B N 1
ATOM 1573 C CA . LEU B 1 36 ? 5.488 -14.734 5.371 1 77.62 36 LEU B CA 1
ATOM 1574 C C . LEU B 1 36 ? 4.938 -15.133 6.738 1 77.62 36 LEU B C 1
ATOM 1576 O O . LEU B 1 36 ? 3.723 -15.227 6.918 1 77.62 36 LEU B O 1
ATOM 1580 N N . GLU B 1 37 ? 5.801 -15.352 7.668 1 76.94 37 GLU B N 1
ATOM 1581 C CA . GLU B 1 37 ? 5.375 -15.664 9.031 1 76.94 37 GLU B CA 1
ATOM 1582 C C . GLU B 1 37 ? 4.578 -14.508 9.633 1 76.94 37 GLU B C 1
ATOM 1584 O O . GLU B 1 37 ? 3.578 -14.734 10.32 1 76.94 37 GLU B O 1
ATOM 1589 N N . ASP B 1 38 ? 5.027 -13.352 9.391 1 76.06 38 ASP B N 1
ATOM 1590 C CA . ASP B 1 38 ? 4.305 -12.18 9.867 1 76.06 38 ASP B CA 1
ATOM 1591 C C . ASP B 1 38 ? 2.891 -12.133 9.289 1 76.06 38 ASP B C 1
ATOM 1593 O O . ASP B 1 38 ? 1.927 -11.883 10.016 1 76.06 38 ASP B O 1
ATOM 1597 N N . PHE B 1 39 ? 2.826 -12.422 8.055 1 80.69 39 PHE B N 1
ATOM 1598 C CA . PHE B 1 39 ? 1.516 -12.414 7.414 1 80.69 39 PHE B CA 1
ATOM 1599 C C . PHE B 1 39 ? 0.611 -13.477 8.023 1 80.69 39 PHE B C 1
ATOM 1601 O O . PHE B 1 39 ? -0.591 -13.258 8.188 1 80.69 39 PHE B O 1
ATOM 1608 N N . LEU B 1 40 ? 1.227 -14.602 8.32 1 81.19 40 LEU B N 1
ATOM 1609 C CA . LEU B 1 40 ? 0.455 -15.703 8.883 1 81.19 40 LEU B CA 1
ATOM 1610 C C . LEU B 1 40 ? -0.134 -15.328 10.234 1 81.19 40 LEU B C 1
ATOM 1612 O O . LEU B 1 40 ? -1.127 -15.914 10.672 1 81.19 40 LEU B O 1
ATOM 1616 N N . ASP B 1 41 ? 0.457 -14.281 10.867 1 80.44 41 ASP B N 1
ATOM 1617 C CA . ASP B 1 41 ? -0.002 -13.836 12.18 1 80.44 41 ASP B CA 1
ATOM 1618 C C . ASP B 1 41 ? -1.12 -12.805 12.055 1 80.44 41 ASP B C 1
ATOM 1620 O O . ASP B 1 41 ? -1.745 -12.43 13.047 1 80.44 41 ASP B O 1
ATOM 1624 N N . TRP B 1 42 ? -1.354 -12.398 10.867 1 81.38 42 TRP B N 1
ATOM 1625 C CA . TRP B 1 42 ? -2.43 -11.438 10.641 1 81.38 42 TRP B CA 1
ATOM 1626 C C . TRP B 1 42 ? -3.793 -12.125 10.711 1 81.38 42 TRP B C 1
ATOM 1628 O O . TRP B 1 42 ? -3.891 -13.344 10.555 1 81.38 42 TRP B O 1
ATOM 1638 N N . ASP B 1 43 ? -4.754 -11.258 10.891 1 82.81 43 ASP B N 1
ATOM 1639 C CA . ASP B 1 43 ? -6.117 -11.781 10.922 1 82.81 43 ASP B CA 1
ATOM 1640 C C . ASP B 1 43 ? -6.543 -12.297 9.555 1 82.81 43 ASP B C 1
ATOM 1642 O O . ASP B 1 43 ? -6.164 -11.727 8.523 1 82.81 43 ASP B O 1
ATOM 1646 N N . ASP B 1 44 ? -7.355 -13.352 9.57 1 86.25 44 ASP B N 1
ATOM 1647 C CA . ASP B 1 44 ? -7.867 -13.969 8.352 1 86.25 44 ASP B CA 1
ATOM 1648 C C . ASP B 1 44 ? -8.664 -12.969 7.52 1 86.25 44 ASP B C 1
ATOM 1650 O O . ASP B 1 44 ? -8.867 -13.172 6.32 1 86.25 44 ASP B O 1
ATOM 1654 N N . GLU B 1 45 ? -9.07 -11.906 8.156 1 90.75 45 GLU B N 1
ATOM 1655 C CA . GLU B 1 45 ? -9.859 -10.891 7.453 1 90.75 45 GLU B CA 1
ATOM 1656 C C . GLU B 1 45 ? -8.953 -9.883 6.75 1 90.75 45 GLU B C 1
ATOM 1658 O O . GLU B 1 45 ? -9.414 -9.102 5.922 1 90.75 45 GLU B O 1
ATOM 1663 N N . GLU B 1 46 ? -7.703 -10 6.996 1 92.56 46 GLU B N 1
ATOM 1664 C CA . GLU B 1 46 ? -6.785 -8.992 6.48 1 92.56 46 GLU B CA 1
ATOM 1665 C C . GLU B 1 46 ? -5.93 -9.547 5.348 1 92.56 46 GLU B C 1
ATOM 1667 O O . GLU B 1 46 ? -5.422 -8.789 4.516 1 92.56 46 GLU B O 1
ATOM 1672 N N . VAL B 1 47 ? -5.75 -10.898 5.414 1 95.81 47 VAL B N 1
ATOM 1673 C CA . VAL B 1 47 ? -4.844 -11.484 4.434 1 95.81 47 VAL B CA 1
ATOM 1674 C C . VAL B 1 47 ? -5.285 -12.914 4.117 1 95.81 47 VAL B C 1
ATOM 1676 O O . VAL B 1 47 ? -5.73 -13.641 5.004 1 95.81 47 VAL B O 1
ATOM 1679 N N . LEU B 1 48 ? -5.211 -13.266 2.875 1 96.88 48 LEU B N 1
ATOM 1680 C CA . LEU B 1 48 ? -5.406 -14.633 2.408 1 96.88 48 LEU B CA 1
ATOM 1681 C C . LEU B 1 48 ? -4.145 -15.164 1.731 1 96.88 48 LEU B C 1
ATOM 1683 O O . LEU B 1 48 ? -3.674 -14.586 0.749 1 96.88 48 LEU B O 1
ATOM 1687 N N . LEU B 1 49 ? -3.59 -16.219 2.256 1 95.5 49 LEU B N 1
ATOM 1688 C CA . LEU B 1 49 ? -2.424 -16.891 1.694 1 95.5 49 LEU B CA 1
ATOM 1689 C C . LEU B 1 49 ? -2.777 -18.297 1.245 1 95.5 49 LEU B C 1
ATOM 1691 O O . LEU B 1 49 ? -3.305 -19.094 2.029 1 95.5 49 LEU B O 1
ATOM 1695 N N . LEU B 1 50 ? -2.469 -18.562 -0.009 1 96.62 50 LEU B N 1
ATOM 1696 C CA . LEU B 1 50 ? -2.795 -19.859 -0.598 1 96.62 50 LEU B CA 1
ATOM 1697 C C . LEU B 1 50 ? -1.534 -20.562 -1.07 1 96.62 50 LEU B C 1
ATOM 1699 O O . LEU B 1 50 ? -0.567 -19.922 -1.481 1 96.62 50 LEU B O 1
ATOM 1703 N N . VAL B 1 51 ? -1.622 -21.891 -1.024 1 95.44 51 VAL B N 1
ATOM 1704 C CA . VAL B 1 51 ? -0.562 -22.75 -1.534 1 95.44 51 VAL B CA 1
ATOM 1705 C C . VAL B 1 51 ? -1.156 -23.812 -2.473 1 95.44 51 VAL B C 1
ATOM 1707 O O . VAL B 1 51 ? -2.254 -24.312 -2.232 1 95.44 51 VAL B O 1
ATOM 1710 N N . VAL B 1 52 ? -0.402 -24.031 -3.496 1 95.44 52 VAL B N 1
ATOM 1711 C CA . VAL B 1 52 ? -0.754 -25.125 -4.406 1 95.44 52 VAL B CA 1
ATOM 1712 C C . VAL B 1 52 ? 0.14 -26.328 -4.137 1 95.44 52 VAL B C 1
ATOM 1714 O O . VAL B 1 52 ? 1.364 -26.203 -4.062 1 95.44 52 VAL B O 1
ATOM 1717 N N . GLU B 1 53 ? -0.478 -27.438 -4.027 1 93.81 53 GLU B N 1
ATOM 1718 C CA . GLU B 1 53 ? 0.238 -28.688 -3.891 1 93.81 53 GLU B CA 1
ATOM 1719 C C . GLU B 1 53 ? -0.131 -29.656 -5.012 1 93.81 53 GLU B C 1
ATOM 1721 O O . GLU B 1 53 ? -1.283 -29.703 -5.445 1 93.81 53 GLU B O 1
ATOM 1726 N N . THR B 1 54 ? 0.914 -30.422 -5.375 1 91 54 THR B N 1
ATOM 1727 C CA . THR B 1 54 ? 0.637 -31.5 -6.32 1 91 54 THR B CA 1
ATOM 1728 C C . THR B 1 54 ? -0.062 -32.656 -5.625 1 91 54 THR B C 1
ATOM 1730 O O . THR B 1 54 ? -0.207 -32.656 -4.402 1 91 54 THR B O 1
ATOM 1733 N N . GLY B 1 55 ? -0.534 -33.531 -6.449 1 86.62 55 GLY B N 1
ATOM 1734 C CA . GLY B 1 55 ? -1.22 -34.688 -5.914 1 86.62 55 GLY B CA 1
ATOM 1735 C C . GLY B 1 55 ? -0.398 -35.469 -4.891 1 86.62 55 GLY B C 1
ATOM 1736 O O . GLY B 1 55 ? -0.949 -36.062 -3.971 1 86.62 55 GLY B O 1
ATOM 1737 N N . ASP B 1 56 ? 0.905 -35.375 -5.008 1 87 56 ASP B N 1
ATOM 1738 C CA . ASP B 1 56 ? 1.787 -36.094 -4.102 1 87 56 ASP B CA 1
ATOM 1739 C C . ASP B 1 56 ? 2.221 -35.219 -2.93 1 87 56 ASP B C 1
ATOM 1741 O O . ASP B 1 56 ? 3.109 -35.594 -2.162 1 87 56 ASP B O 1
ATOM 1745 N N . GLY B 1 57 ? 1.679 -34.031 -2.834 1 87.06 57 GLY B N 1
ATOM 1746 C CA . GLY B 1 57 ? 1.896 -33.188 -1.671 1 87.06 57 GLY B CA 1
ATOM 1747 C C . GLY B 1 57 ? 3.066 -32.25 -1.837 1 87.06 57 GLY B C 1
ATOM 1748 O O . GLY B 1 57 ? 3.482 -31.578 -0.877 1 87.06 57 GLY B O 1
ATOM 1749 N N . ARG B 1 58 ? 3.508 -32.188 -3.045 1 88.12 58 ARG B N 1
ATOM 1750 C CA . ARG B 1 58 ? 4.645 -31.297 -3.281 1 88.12 58 ARG B CA 1
ATOM 1751 C C . ARG B 1 58 ? 4.184 -29.859 -3.537 1 88.12 58 ARG B C 1
ATOM 1753 O O . ARG B 1 58 ? 3.172 -29.641 -4.207 1 88.12 58 ARG B O 1
ATOM 1760 N N . PHE B 1 59 ? 4.973 -28.953 -3.008 1 91.69 59 PHE B N 1
ATOM 1761 C CA . PHE B 1 59 ? 4.727 -27.531 -3.236 1 91.69 59 PHE B CA 1
ATOM 1762 C C . PHE B 1 59 ? 4.789 -27.203 -4.723 1 91.69 59 PHE B C 1
ATOM 1764 O O . PHE B 1 59 ? 5.707 -27.641 -5.422 1 91.69 59 PHE B O 1
ATOM 1771 N N . ALA B 1 60 ? 3.771 -26.391 -5.168 1 92.38 60 ALA B N 1
ATOM 1772 C CA . ALA B 1 60 ? 3.738 -26.141 -6.605 1 92.38 60 ALA B CA 1
ATOM 1773 C C . ALA B 1 60 ? 3.387 -24.688 -6.906 1 92.38 60 ALA B C 1
ATOM 1775 O O . ALA B 1 60 ? 3.314 -24.297 -8.07 1 92.38 60 ALA B O 1
ATOM 1776 N N . GLY B 1 61 ? 3.133 -23.875 -5.93 1 94.12 61 GLY B N 1
ATOM 1777 C CA . GLY B 1 61 ? 2.826 -22.484 -6.184 1 94.12 61 GLY B CA 1
ATOM 1778 C C . GLY B 1 61 ? 2.24 -21.766 -4.98 1 94.12 61 GLY B C 1
ATOM 1779 O O . GLY B 1 61 ? 2.051 -22.375 -3.924 1 94.12 61 GLY B O 1
ATOM 1780 N N . VAL B 1 62 ? 2.006 -20.469 -5.137 1 94.19 62 VAL B N 1
ATOM 1781 C CA . VAL B 1 62 ? 1.509 -19.641 -4.039 1 94.19 62 VAL B CA 1
ATOM 1782 C C . VAL B 1 62 ? 0.701 -18.469 -4.598 1 94.19 62 VAL B C 1
ATOM 1784 O O . VAL B 1 62 ? 0.858 -18.094 -5.762 1 94.19 62 VAL B O 1
ATOM 1787 N N . ALA B 1 63 ? -0.159 -17.953 -3.721 1 95.38 63 ALA B N 1
ATOM 1788 C CA . ALA B 1 63 ? -0.855 -16.703 -3.977 1 95.38 63 ALA B CA 1
ATOM 1789 C C . ALA B 1 63 ? -1.172 -15.969 -2.672 1 95.38 63 ALA B C 1
ATOM 1791 O O . ALA B 1 63 ? -1.375 -16.609 -1.634 1 95.38 63 ALA B O 1
ATOM 1792 N N . GLY B 1 64 ? -1.14 -14.703 -2.721 1 95.5 64 GLY B N 1
ATOM 1793 C CA . GLY B 1 64 ? -1.438 -13.883 -1.554 1 95.5 64 GLY B CA 1
ATOM 1794 C C . GLY B 1 64 ? -2.135 -12.586 -1.899 1 95.5 64 GLY B C 1
ATOM 1795 O O . GLY B 1 64 ? -1.816 -11.953 -2.908 1 95.5 64 GLY B O 1
ATOM 1796 N N . VAL B 1 65 ? -3.078 -12.227 -1.052 1 97.44 65 VAL B N 1
ATOM 1797 C CA . VAL B 1 65 ? -3.84 -11 -1.245 1 97.44 65 VAL B CA 1
ATOM 1798 C C . VAL B 1 65 ? -4.098 -10.336 0.105 1 97.44 65 VAL B C 1
ATOM 1800 O O . VAL B 1 65 ? -4.344 -11.016 1.104 1 97.44 65 VAL B O 1
ATOM 1803 N N . ILE B 1 66 ? -3.986 -9.016 0.116 1 96.25 66 ILE B N 1
ATOM 1804 C CA . ILE B 1 66 ? -4.168 -8.234 1.336 1 96.25 66 ILE B CA 1
ATOM 1805 C C . ILE B 1 66 ? -5.391 -7.328 1.189 1 96.25 66 ILE B C 1
ATOM 1807 O O . ILE B 1 66 ? -5.582 -6.703 0.145 1 96.25 66 ILE B O 1
ATOM 1811 N N . TYR B 1 67 ? -6.184 -7.277 2.23 1 96.38 67 TYR B N 1
ATOM 1812 C CA . TYR B 1 67 ? -7.375 -6.438 2.268 1 96.38 67 TYR B CA 1
ATOM 1813 C C . TYR B 1 67 ? -7.102 -5.133 3.01 1 96.38 67 TYR B C 1
ATOM 1815 O O . TYR B 1 67 ? -6.52 -5.145 4.098 1 96.38 67 TYR B O 1
ATOM 1823 N N . GLU B 1 68 ? -7.473 -4.07 2.379 1 92.69 68 GLU B N 1
ATOM 1824 C CA . GLU B 1 68 ? -7.402 -2.75 2.998 1 92.69 68 GLU B CA 1
ATOM 1825 C C . GLU B 1 68 ? -8.797 -2.244 3.377 1 92.69 68 GLU B C 1
ATOM 1827 O O . GLU B 1 68 ? -9.578 -1.862 2.508 1 92.69 68 GLU B O 1
ATOM 1832 N N . GLU B 1 69 ? -9.016 -2.127 4.625 1 89.31 69 GLU B N 1
ATOM 1833 C CA . GLU B 1 69 ? -10.328 -1.74 5.125 1 89.31 69 GLU B CA 1
ATOM 1834 C C . GLU B 1 69 ? -10.609 -0.266 4.852 1 89.31 69 GLU B C 1
ATOM 1836 O O . GLU B 1 69 ? -11.766 0.119 4.625 1 89.31 69 GLU B O 1
ATOM 1841 N N . TRP B 1 70 ? -9.531 0.538 4.844 1 85.94 70 TRP B N 1
ATOM 1842 C CA . TRP B 1 70 ? -9.711 1.984 4.773 1 85.94 70 TRP B CA 1
ATOM 1843 C C . TRP B 1 70 ? -10.391 2.385 3.469 1 85.94 70 TRP B C 1
ATOM 1845 O O . TRP B 1 70 ? -11.078 3.404 3.41 1 85.94 70 TRP B O 1
ATOM 1855 N N . ASN B 1 71 ? -10.297 1.604 2.445 1 91 71 ASN B N 1
ATOM 1856 C CA . ASN B 1 71 ? -10.992 1.941 1.206 1 91 71 ASN B CA 1
ATOM 1857 C C . ASN B 1 71 ? -11.719 0.734 0.625 1 91 71 ASN B C 1
ATOM 1859 O O . ASN B 1 71 ? -12.117 0.748 -0.54 1 91 71 ASN B O 1
ATOM 1863 N N . ASP B 1 72 ? -11.766 -0.384 1.352 1 93.75 72 ASP B N 1
ATOM 1864 C CA . ASP B 1 72 ? -12.469 -1.61 0.987 1 93.75 72 ASP B CA 1
ATOM 1865 C C . ASP B 1 72 ? -11.953 -2.162 -0.341 1 93.75 72 ASP B C 1
ATOM 1867 O O . ASP B 1 72 ? -12.742 -2.449 -1.245 1 93.75 72 ASP B O 1
ATOM 1871 N N . THR B 1 73 ? -10.672 -2.309 -0.451 1 96.81 73 THR B N 1
ATOM 1872 C CA . THR B 1 73 ? -10.055 -2.912 -1.626 1 96.81 73 THR B CA 1
ATOM 1873 C C . THR B 1 73 ? -9.016 -3.953 -1.217 1 96.81 73 THR B C 1
ATOM 1875 O O . THR B 1 73 ? -8.641 -4.035 -0.045 1 96.81 73 THR B O 1
ATOM 1878 N N . SER B 1 74 ? -8.68 -4.75 -2.156 1 97.94 74 SER B N 1
ATOM 1879 C CA . SER B 1 74 ? -7.602 -5.711 -1.931 1 97.94 74 SER B CA 1
ATOM 1880 C C . SER B 1 74 ? -6.48 -5.539 -2.951 1 97.94 74 SER B C 1
ATOM 1882 O O . SER B 1 74 ? -6.707 -5.012 -4.043 1 97.94 74 SER B O 1
ATOM 1884 N N . THR B 1 75 ? -5.336 -5.957 -2.547 1 97.94 75 THR B N 1
ATOM 1885 C CA . THR B 1 75 ? -4.18 -5.953 -3.436 1 97.94 75 THR B CA 1
ATOM 1886 C C . THR B 1 75 ? -3.525 -7.332 -3.48 1 97.94 75 THR B C 1
ATOM 1888 O O . THR B 1 75 ? -3.16 -7.883 -2.443 1 97.94 75 THR B O 1
ATOM 1891 N N . ILE B 1 76 ? -3.381 -7.836 -4.691 1 96.88 76 ILE B N 1
ATOM 1892 C CA . ILE B 1 76 ? -2.672 -9.094 -4.891 1 96.88 76 ILE B CA 1
ATOM 1893 C C . ILE B 1 76 ? -1.169 -8.875 -4.73 1 96.88 76 ILE B C 1
ATOM 1895 O O . ILE B 1 76 ? -0.579 -8.055 -5.438 1 96.88 76 ILE B O 1
ATOM 1899 N N . GLU B 1 77 ? -0.604 -9.609 -3.852 1 92.69 77 GLU B N 1
ATOM 1900 C CA . GLU B 1 77 ? 0.826 -9.477 -3.586 1 92.69 77 GLU B CA 1
ATOM 1901 C C . GLU B 1 77 ? 1.639 -10.406 -4.48 1 92.69 77 GLU B C 1
ATOM 1903 O O . GLU B 1 77 ? 2.668 -10.008 -5.031 1 92.69 77 GLU B O 1
ATOM 1908 N N . TRP B 1 78 ? 1.182 -11.609 -4.566 1 89.88 78 TRP B N 1
ATOM 1909 C CA . TRP B 1 78 ? 1.887 -12.594 -5.375 1 89.88 78 TRP B CA 1
ATOM 1910 C C . TRP B 1 78 ? 0.919 -13.641 -5.922 1 89.88 78 TRP B C 1
ATOM 1912 O O . TRP B 1 78 ? -0.11 -13.93 -5.309 1 89.88 78 TRP B O 1
ATOM 1922 N N . ILE B 1 79 ? 1.188 -14.125 -7.078 1 92.19 79 ILE B N 1
ATOM 1923 C CA . ILE B 1 79 ? 0.589 -15.305 -7.699 1 92.19 79 ILE B CA 1
ATOM 1924 C C . ILE B 1 79 ? 1.611 -15.984 -8.609 1 92.19 79 ILE B C 1
ATOM 1926 O O . ILE B 1 79 ? 2.189 -15.344 -9.492 1 92.19 79 ILE B O 1
ATOM 1930 N N . GLY B 1 80 ? 1.902 -17.219 -8.258 1 90.88 80 GLY B N 1
ATOM 1931 C CA . GLY B 1 80 ? 2.889 -17.938 -9.055 1 90.88 80 GLY B CA 1
ATOM 1932 C C . GLY B 1 80 ? 2.764 -19.438 -8.953 1 90.88 80 GLY B C 1
ATOM 1933 O O . GLY B 1 80 ? 2.373 -19.969 -7.906 1 90.88 80 GLY B O 1
ATOM 1934 N N . LEU B 1 81 ? 3.145 -20.078 -10.047 1 90.5 81 LEU B N 1
ATOM 1935 C CA . LEU B 1 81 ? 3.164 -21.531 -10.148 1 90.5 81 LEU B CA 1
ATOM 1936 C C . LEU B 1 81 ? 4.488 -22.016 -10.727 1 90.5 81 LEU B C 1
ATOM 1938 O O . LEU B 1 81 ? 5.145 -21.297 -11.484 1 90.5 81 LEU B O 1
ATOM 1942 N N . ILE B 1 82 ? 4.844 -23.156 -10.344 1 86.44 82 ILE B N 1
ATOM 1943 C CA . ILE B 1 82 ? 5.973 -23.766 -11.039 1 86.44 82 ILE B CA 1
ATOM 1944 C C . ILE B 1 82 ? 5.672 -23.844 -12.531 1 86.44 82 ILE B C 1
ATOM 1946 O O . ILE B 1 82 ? 4.516 -23.984 -12.938 1 86.44 82 ILE B O 1
ATOM 1950 N N . PRO B 1 83 ? 6.684 -23.734 -13.32 1 84.31 83 PRO B N 1
ATOM 1951 C CA . PRO B 1 83 ? 6.492 -23.672 -14.773 1 84.31 83 PRO B CA 1
ATOM 1952 C C . PRO B 1 83 ? 5.676 -24.844 -15.312 1 84.31 83 PRO B C 1
ATOM 1954 O O . PRO B 1 83 ? 4.848 -24.656 -16.203 1 84.31 83 PRO B O 1
ATOM 1957 N N . GLU B 1 84 ? 5.797 -25.969 -14.766 1 84.31 84 GLU B N 1
ATOM 1958 C CA . GLU B 1 84 ? 5.156 -27.188 -15.258 1 84.31 84 GLU B CA 1
ATOM 1959 C C . GLU B 1 84 ? 3.641 -27.125 -15.094 1 84.31 84 GLU B C 1
ATOM 1961 O O . GLU B 1 84 ? 2.908 -27.844 -15.766 1 84.31 84 GLU B O 1
ATOM 1966 N N . LEU B 1 85 ? 3.191 -26.266 -14.266 1 86.56 85 LEU B N 1
ATOM 1967 C CA . LEU B 1 85 ? 1.763 -26.219 -13.977 1 86.56 85 LEU B CA 1
ATOM 1968 C C . LEU B 1 85 ? 1.126 -24.953 -14.547 1 86.56 85 LEU B C 1
ATOM 1970 O O . LEU B 1 85 ? -0.06 -24.703 -14.328 1 86.56 85 LEU B O 1
ATOM 1974 N N . ARG B 1 86 ? 1.876 -24.234 -15.273 1 82.5 86 ARG B N 1
ATOM 1975 C CA . ARG B 1 86 ? 1.339 -23.031 -15.906 1 82.5 86 ARG B CA 1
ATOM 1976 C C . ARG B 1 86 ? 0.481 -23.391 -17.125 1 82.5 86 ARG B C 1
ATOM 1978 O O . ARG B 1 86 ? 0.679 -24.438 -17.734 1 82.5 86 ARG B O 1
ATOM 1985 N N . GLY B 1 87 ? -0.547 -22.656 -17.312 1 79.62 87 GLY B N 1
ATOM 1986 C CA . GLY B 1 87 ? -1.402 -22.875 -18.469 1 79.62 87 GLY B CA 1
ATOM 1987 C C . GLY B 1 87 ? -2.484 -23.906 -18.203 1 79.62 87 GLY B C 1
ATOM 1988 O O . GLY B 1 87 ? -3.156 -24.359 -19.141 1 79.62 87 GLY B O 1
ATOM 1989 N N . GLN B 1 88 ? -2.654 -24.438 -17 1 78.75 88 GLN B N 1
ATOM 1990 C CA . GLN B 1 88 ? -3.609 -25.484 -16.656 1 78.75 88 GLN B CA 1
ATOM 1991 C C . GLN B 1 88 ? -4.75 -24.938 -15.805 1 78.75 88 GLN B C 1
ATOM 1993 O O . GLN B 1 88 ? -5.348 -25.656 -15.016 1 78.75 88 GLN B O 1
ATOM 1998 N N . ARG B 1 89 ? -5.043 -23.688 -15.789 1 90.12 89 ARG B N 1
ATOM 1999 C CA . ARG B 1 89 ? -6.184 -23.031 -15.172 1 90.12 89 ARG B CA 1
ATOM 2000 C C . ARG B 1 89 ? -5.961 -22.828 -13.672 1 90.12 89 ARG B C 1
ATOM 2002 O O . ARG B 1 89 ? -6.785 -22.219 -12.992 1 90.12 89 ARG B O 1
ATOM 2009 N N . ILE B 1 90 ? -4.855 -23.375 -13.18 1 92.38 90 ILE B N 1
ATOM 2010 C CA . ILE B 1 90 ? -4.594 -23.266 -11.75 1 92.38 90 ILE B CA 1
ATOM 2011 C C . ILE B 1 90 ? -4.43 -21.797 -11.359 1 92.38 90 ILE B C 1
ATOM 2013 O O . ILE B 1 90 ? -4.902 -21.375 -10.305 1 92.38 90 ILE B O 1
ATOM 2017 N N . GLY B 1 91 ? -3.775 -21.062 -12.211 1 94 91 GLY B N 1
ATOM 2018 C CA . GLY B 1 91 ? -3.68 -19.625 -11.992 1 94 91 GLY B CA 1
ATOM 2019 C C . GLY B 1 91 ? -5.031 -18.938 -11.906 1 94 91 GLY B C 1
ATOM 2020 O O . GLY B 1 91 ? -5.25 -18.094 -11.039 1 94 91 GLY B O 1
ATOM 2021 N N . THR B 1 92 ? -5.879 -19.406 -12.75 1 95.69 92 THR B N 1
ATOM 2022 C CA . THR B 1 92 ? -7.242 -18.891 -12.758 1 95.69 92 THR B CA 1
ATOM 2023 C C . THR B 1 92 ? -7.961 -19.25 -11.461 1 95.69 92 THR B C 1
ATOM 2025 O O . THR B 1 92 ? -8.648 -18.406 -10.875 1 95.69 92 THR B O 1
ATOM 2028 N N . ASP B 1 93 ? -7.785 -20.438 -11.031 1 96 93 ASP B N 1
ATOM 2029 C CA . ASP B 1 93 ? -8.422 -20.891 -9.789 1 96 93 ASP B CA 1
ATOM 2030 C C . ASP B 1 93 ? -7.93 -20.078 -8.594 1 96 93 ASP B C 1
ATOM 2032 O O . ASP B 1 93 ? -8.719 -19.688 -7.73 1 96 93 ASP B O 1
ATOM 2036 N N . LEU B 1 94 ? -6.66 -19.844 -8.539 1 96.81 94 LEU B N 1
ATOM 2037 C CA . LEU B 1 94 ? -6.086 -19.031 -7.477 1 96.81 94 LEU B CA 1
ATOM 2038 C C . LEU B 1 94 ? -6.664 -17.609 -7.5 1 96.81 94 LEU B C 1
ATOM 2040 O O . LEU B 1 94 ? -7.074 -17.094 -6.465 1 96.81 94 LEU B O 1
ATOM 2044 N N . LEU B 1 95 ? -6.711 -17.062 -8.68 1 97.5 95 LEU B N 1
ATOM 2045 C CA . LEU B 1 95 ? -7.23 -15.711 -8.844 1 97.5 95 LEU B CA 1
ATOM 2046 C C . LEU B 1 95 ? -8.695 -15.641 -8.43 1 97.5 95 LEU B C 1
ATOM 2048 O O . LEU B 1 95 ? -9.102 -14.727 -7.707 1 97.5 95 LEU B O 1
ATOM 2052 N N . ASP B 1 96 ? -9.477 -16.578 -8.82 1 97.56 96 ASP B N 1
ATOM 2053 C CA . ASP B 1 96 ? -10.898 -16.609 -8.484 1 97.56 96 ASP B CA 1
ATOM 2054 C C . ASP B 1 96 ? -11.109 -16.688 -6.977 1 97.56 96 ASP B C 1
ATOM 2056 O O . ASP B 1 96 ? -12 -16.016 -6.438 1 97.56 96 ASP B O 1
ATOM 2060 N N . ARG B 1 97 ? -10.32 -17.438 -6.328 1 97.56 97 ARG B N 1
ATOM 2061 C CA . ARG B 1 97 ? -10.43 -17.547 -4.875 1 97.56 97 ARG B CA 1
ATOM 2062 C C . ARG B 1 97 ? -10.117 -16.219 -4.203 1 97.56 97 ARG B C 1
ATOM 2064 O O . ARG B 1 97 ? -10.773 -15.828 -3.234 1 97.56 97 ARG B O 1
ATOM 2071 N N . MET B 1 98 ? -9.109 -15.539 -4.707 1 98.12 98 MET B N 1
ATOM 2072 C CA . MET B 1 98 ? -8.758 -14.234 -4.137 1 98.12 98 MET B CA 1
ATOM 2073 C C . MET B 1 98 ? -9.859 -13.219 -4.398 1 98.12 98 MET B C 1
ATOM 2075 O O . MET B 1 98 ? -10.188 -12.406 -3.525 1 98.12 98 MET B O 1
ATOM 2079 N N . ILE B 1 99 ? -10.461 -13.273 -5.543 1 98.06 99 ILE B N 1
ATOM 2080 C CA . ILE B 1 99 ? -11.555 -12.383 -5.902 1 98.06 99 ILE B CA 1
ATOM 2081 C C . ILE B 1 99 ? -12.758 -12.656 -4.996 1 98.06 99 ILE B C 1
ATOM 2083 O O . ILE B 1 99 ? -13.336 -11.727 -4.426 1 98.06 99 ILE B O 1
ATOM 2087 N N . GLU B 1 100 ? -13.102 -13.891 -4.84 1 97.62 100 GLU B N 1
ATOM 2088 C CA . GLU B 1 100 ? -14.227 -14.273 -3.996 1 97.62 100 GLU B CA 1
ATOM 2089 C C . GLU B 1 100 ? -13.992 -13.875 -2.541 1 97.62 100 GLU B C 1
ATOM 2091 O O . GLU B 1 100 ? -14.906 -13.391 -1.867 1 97.62 100 GLU B O 1
ATOM 2096 N N . TRP B 1 101 ? -12.797 -14.148 -2.096 1 97.62 101 TRP B N 1
ATOM 2097 C CA . TRP B 1 101 ? -12.43 -13.742 -0.743 1 97.62 101 TRP B CA 1
ATOM 2098 C C . TRP B 1 101 ? -12.57 -12.234 -0.566 1 97.62 101 TRP B C 1
ATOM 2100 O O . TRP B 1 101 ? -13.117 -11.773 0.436 1 97.62 101 TRP B O 1
ATOM 2110 N N . THR B 1 102 ? -12.086 -11.469 -1.521 1 98 102 THR B N 1
ATOM 2111 C CA . THR B 1 102 ? -12.203 -10.016 -1.479 1 98 102 THR B CA 1
ATOM 2112 C C . THR B 1 102 ? -13.672 -9.594 -1.374 1 98 102 THR B C 1
ATOM 2114 O O . THR B 1 102 ? -14.023 -8.75 -0.544 1 98 102 THR B O 1
ATOM 2117 N N . ARG B 1 103 ? -14.492 -10.234 -2.066 1 96.81 103 ARG B N 1
ATOM 2118 C CA . ARG B 1 103 ? -15.922 -9.961 -2.021 1 96.81 103 ARG B CA 1
ATOM 2119 C C . ARG B 1 103 ? -16.5 -10.266 -0.643 1 96.81 103 ARG B C 1
ATOM 2121 O O . ARG B 1 103 ? -17.281 -9.484 -0.103 1 96.81 103 ARG B O 1
ATOM 2128 N N . ALA B 1 104 ? -16.109 -11.344 -0.174 1 96 104 ALA B N 1
ATOM 2129 C CA . ALA B 1 104 ? -16.625 -11.789 1.115 1 96 104 ALA B CA 1
ATOM 2130 C C . ALA B 1 104 ? -16.25 -10.812 2.227 1 96 104 ALA B C 1
ATOM 2132 O O . ALA B 1 104 ? -16.984 -10.672 3.207 1 96 104 ALA B O 1
ATOM 2133 N N . GLN B 1 105 ? -15.133 -10.125 2.025 1 95.19 105 GLN B N 1
ATOM 2134 C CA . GLN B 1 105 ? -14.695 -9.133 3.008 1 95.19 105 GLN B CA 1
ATOM 2135 C C . GLN B 1 105 ? -15.445 -7.816 2.832 1 95.19 105 GLN B C 1
ATOM 2137 O O . GLN B 1 105 ? -15.273 -6.891 3.627 1 95.19 105 GLN B O 1
ATOM 2142 N N . GLY B 1 106 ? -16.219 -7.703 1.738 1 94.62 106 GLY B N 1
ATOM 2143 C CA . GLY B 1 106 ? -16.906 -6.457 1.432 1 94.62 106 GLY B CA 1
ATOM 2144 C C . GLY B 1 106 ? -16.125 -5.555 0.502 1 94.62 106 GLY B C 1
ATOM 2145 O O . GLY B 1 106 ? -16.406 -4.359 0.395 1 94.62 106 GLY B O 1
ATOM 2146 N N . GLY B 1 107 ? -15.141 -6.074 -0.108 1 96.69 107 GLY B N 1
ATOM 2147 C CA . GLY B 1 107 ? -14.312 -5.297 -1.018 1 96.69 107 GLY B CA 1
ATOM 2148 C C . GLY B 1 107 ? -15.031 -4.91 -2.295 1 96.69 107 GLY B C 1
ATOM 2149 O O . GLY B 1 107 ? -15.891 -5.652 -2.783 1 96.69 107 GLY B O 1
ATOM 2150 N N . ARG B 1 108 ? -14.617 -3.75 -2.842 1 97 108 ARG B N 1
ATOM 2151 C CA . ARG B 1 108 ? -15.219 -3.242 -4.07 1 97 108 ARG B CA 1
ATOM 2152 C C . ARG B 1 108 ? -14.359 -3.57 -5.281 1 97 108 ARG B C 1
ATOM 2154 O O . ARG B 1 108 ? -14.875 -3.787 -6.379 1 97 108 ARG B O 1
ATOM 2161 N N . LYS B 1 109 ? -13.055 -3.498 -5.027 1 97.75 109 LYS B N 1
ATOM 2162 C CA . LYS B 1 109 ? -12.055 -3.654 -6.086 1 97.75 109 LYS B CA 1
ATOM 2163 C C . LYS B 1 109 ? -10.883 -4.5 -5.609 1 97.75 109 LYS B C 1
ATOM 2165 O O . LYS B 1 109 ? -10.57 -4.535 -4.418 1 97.75 109 LYS B O 1
ATOM 2170 N N . ILE B 1 110 ? -10.305 -5.16 -6.543 1 98.5 110 ILE B N 1
ATOM 2171 C CA . ILE B 1 110 ? -9.055 -5.867 -6.297 1 98.5 110 ILE B CA 1
ATOM 2172 C C . ILE B 1 110 ? -7.992 -5.387 -7.285 1 98.5 110 ILE B C 1
ATOM 2174 O O . ILE B 1 110 ? -8.266 -5.23 -8.477 1 98.5 110 ILE B O 1
ATOM 2178 N N . TYR B 1 111 ? -6.781 -5.059 -6.727 1 98.5 111 TYR B N 1
ATOM 2179 C CA . TYR B 1 111 ? -5.684 -4.492 -7.5 1 98.5 111 TYR B CA 1
ATOM 2180 C C . TYR B 1 111 ? -4.547 -5.492 -7.648 1 98.5 111 TYR B C 1
ATOM 2182 O O . TYR B 1 111 ? -4.398 -6.402 -6.828 1 98.5 111 TYR B O 1
ATOM 2190 N N . VAL B 1 112 ? -3.77 -5.277 -8.719 1 97.44 112 VAL B N 1
ATOM 2191 C CA . VAL B 1 112 ? -2.473 -5.922 -8.883 1 97.44 112 VAL B CA 1
ATOM 2192 C C . VAL B 1 112 ? -1.556 -5.035 -9.727 1 97.44 112 VAL B C 1
ATOM 2194 O O . VAL B 1 112 ? -2.023 -4.273 -10.57 1 97.44 112 VAL B O 1
ATOM 2197 N N . ASP B 1 113 ? -0.321 -5.051 -9.414 1 95.62 113 ASP B N 1
ATOM 2198 C CA . ASP B 1 113 ? 0.645 -4.402 -10.297 1 95.62 113 ASP B CA 1
ATOM 2199 C C . ASP B 1 113 ? 1.584 -5.43 -10.93 1 95.62 113 ASP B C 1
ATOM 2201 O O . ASP B 1 113 ? 1.912 -6.441 -10.312 1 95.62 113 ASP B O 1
ATOM 2205 N N . THR B 1 114 ? 1.967 -5.18 -12.141 1 93.31 114 THR B N 1
ATOM 2206 C CA . THR B 1 114 ? 2.84 -6.039 -12.938 1 93.31 114 THR B CA 1
ATOM 2207 C C . THR B 1 114 ? 3.83 -5.203 -13.742 1 93.31 114 THR B C 1
ATOM 2209 O O . THR B 1 114 ? 3.521 -4.078 -14.141 1 93.31 114 THR B O 1
ATOM 2212 N N . GLY B 1 115 ? 4.965 -5.832 -13.945 1 93.19 115 GLY B N 1
ATOM 2213 C CA . GLY B 1 115 ? 5.918 -5.152 -14.805 1 93.19 115 GLY B CA 1
ATOM 2214 C C . GLY B 1 115 ? 5.395 -4.914 -16.203 1 93.19 115 GLY B C 1
ATOM 2215 O O . GLY B 1 115 ? 4.676 -5.75 -16.75 1 93.19 115 GLY B O 1
ATOM 2216 N N . VAL B 1 116 ? 5.848 -3.777 -16.781 1 94.62 116 VAL B N 1
ATOM 2217 C CA . VAL B 1 116 ? 5.355 -3.389 -18.094 1 94.62 116 VAL B CA 1
ATOM 2218 C C . VAL B 1 116 ? 5.812 -4.406 -19.141 1 94.62 116 VAL B C 1
ATOM 2220 O O . VAL B 1 116 ? 5.172 -4.566 -20.188 1 94.62 116 VAL B O 1
ATOM 2223 N N . GLU B 1 117 ? 6.863 -5.145 -18.859 1 92.5 117 GLU B N 1
ATOM 2224 C CA . GLU B 1 117 ? 7.422 -6.098 -19.812 1 92.5 117 GLU B CA 1
ATOM 2225 C C . GLU B 1 117 ? 6.828 -7.488 -19.609 1 92.5 117 GLU B C 1
ATOM 2227 O O . GLU B 1 117 ? 7.113 -8.406 -20.391 1 92.5 117 GLU B O 1
ATOM 2232 N N . GLU B 1 118 ? 6.016 -7.602 -18.609 1 91.12 118 GLU B N 1
ATOM 2233 C CA . GLU B 1 118 ? 5.41 -8.898 -18.312 1 91.12 118 GLU B CA 1
ATOM 2234 C C . GLU B 1 118 ? 4.125 -9.094 -19.109 1 91.12 118 GLU B C 1
ATOM 2236 O O . GLU B 1 118 ? 3.047 -9.258 -18.531 1 91.12 118 GLU B O 1
ATOM 2241 N N . VAL B 1 119 ? 4.277 -9.359 -20.328 1 93.81 119 VAL B N 1
ATOM 2242 C CA . VAL B 1 119 ? 3.18 -9.367 -21.297 1 93.81 119 VAL B CA 1
ATOM 2243 C C . VAL B 1 119 ? 2.227 -10.516 -20.984 1 93.81 119 VAL B C 1
ATOM 2245 O O . VAL B 1 119 ? 1.007 -10.367 -21.078 1 93.81 119 VAL B O 1
ATOM 2248 N N . LYS B 1 120 ? 2.762 -11.664 -20.609 1 90.94 120 LYS B N 1
ATOM 2249 C CA . LYS B 1 120 ? 1.924 -12.82 -20.297 1 90.94 120 LYS B CA 1
ATOM 2250 C C . LYS B 1 120 ? 1.066 -12.57 -19.062 1 90.94 120 LYS B C 1
ATOM 2252 O O . LYS B 1 120 ? -0.113 -12.93 -19.031 1 90.94 120 LYS B O 1
ATOM 2257 N N . ALA B 1 121 ? 1.686 -11.977 -18.047 1 91.81 121 ALA B N 1
ATOM 2258 C CA . ALA B 1 121 ? 0.94 -11.656 -16.828 1 91.81 121 ALA B CA 1
ATOM 2259 C C . ALA B 1 121 ? -0.155 -10.633 -17.125 1 91.81 121 ALA B C 1
ATOM 2261 O O . ALA B 1 121 ? -1.292 -10.789 -16.672 1 91.81 121 ALA B O 1
ATOM 2262 N N . LEU B 1 122 ? 0.22 -9.602 -17.859 1 96.06 122 LEU B N 1
ATOM 2263 C CA . LEU B 1 122 ? -0.743 -8.57 -18.234 1 96.06 122 LEU B CA 1
ATOM 2264 C C . LEU B 1 122 ? -1.922 -9.172 -18.984 1 96.06 122 LEU B C 1
ATOM 2266 O O . LEU B 1 122 ? -3.078 -8.883 -18.672 1 96.06 122 LEU B O 1
ATOM 2270 N N . ALA B 1 123 ? -1.654 -10.016 -19.922 1 95.56 123 ALA B N 1
ATOM 2271 C CA . ALA B 1 123 ? -2.695 -10.672 -20.703 1 95.56 123 ALA B CA 1
ATOM 2272 C C . ALA B 1 123 ? -3.576 -11.555 -19.828 1 95.56 123 ALA B C 1
ATOM 2274 O O . ALA B 1 123 ? -4.793 -11.609 -20.016 1 95.56 123 ALA B O 1
ATOM 2275 N N . PHE B 1 124 ? -2.945 -12.211 -18.906 1 94.94 124 PHE B N 1
ATOM 2276 C CA . PHE B 1 124 ? -3.66 -13.07 -17.969 1 94.94 124 PHE B CA 1
ATOM 2277 C C . PHE B 1 124 ? -4.715 -12.281 -17.203 1 94.94 124 PHE B C 1
ATOM 2279 O O . PHE B 1 124 ? -5.887 -12.656 -17.188 1 94.94 124 PHE B O 1
ATOM 2286 N N . TYR B 1 125 ? -4.352 -11.164 -16.625 1 97.25 125 TYR B N 1
ATOM 2287 C CA . TYR B 1 125 ? -5.266 -10.359 -15.82 1 97.25 125 TYR B CA 1
ATOM 2288 C C . TYR B 1 125 ? -6.332 -9.711 -16.703 1 97.25 125 TYR B C 1
ATOM 2290 O O . TYR B 1 125 ? -7.504 -9.656 -16.328 1 97.25 125 TYR B O 1
ATOM 2298 N N . GLU B 1 126 ? -5.902 -9.227 -17.828 1 97.69 126 GLU B N 1
ATOM 2299 C CA . GLU B 1 126 ? -6.855 -8.594 -18.734 1 97.69 126 GLU B CA 1
ATOM 2300 C C . GLU B 1 126 ? -7.914 -9.586 -19.203 1 97.69 126 GLU B C 1
ATOM 2302 O O . GLU B 1 126 ? -9.094 -9.25 -19.297 1 97.69 126 GLU B O 1
ATOM 2307 N N . LYS B 1 127 ? -7.496 -10.805 -19.484 1 96.5 127 LYS B N 1
ATOM 2308 C CA . LYS B 1 127 ? -8.43 -11.859 -19.875 1 96.5 127 LYS B CA 1
ATOM 2309 C C . LYS B 1 127 ? -9.438 -12.141 -18.766 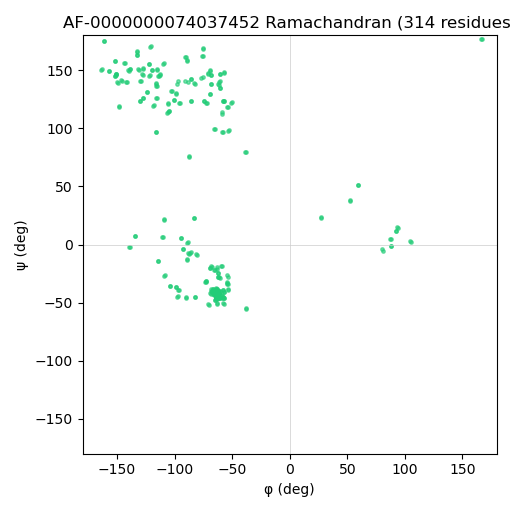1 96.5 127 LYS B C 1
ATOM 2311 O O . LYS B 1 127 ? -10.578 -12.516 -19.031 1 96.5 127 LYS B O 1
ATOM 2316 N N . LYS B 1 128 ? -9.023 -11.891 -17.578 1 96.25 128 LYS B N 1
ATOM 2317 C CA . LYS B 1 128 ? -9.875 -12.148 -16.422 1 96.25 128 LYS B CA 1
ATOM 2318 C C . LYS B 1 128 ? -10.734 -10.93 -16.078 1 96.25 128 LYS B C 1
ATOM 2320 O O . LYS B 1 128 ? -11.445 -10.922 -15.078 1 96.25 128 LYS B O 1
ATOM 2325 N N . GLY B 1 129 ? -10.633 -9.867 -16.844 1 97.5 129 GLY B N 1
ATOM 2326 C CA . GLY B 1 129 ? -11.539 -8.734 -16.703 1 97.5 129 GLY B CA 1
ATOM 2327 C C . GLY B 1 129 ? -10.891 -7.539 -16.016 1 97.5 129 GLY B C 1
ATOM 2328 O O . GLY B 1 129 ? -11.547 -6.516 -15.805 1 97.5 129 GLY B O 1
ATOM 2329 N N . PHE B 1 130 ? -9.594 -7.648 -15.703 1 98.31 130 PHE B N 1
ATOM 2330 C CA . PHE B 1 130 ? -8.906 -6.5 -15.125 1 98.31 130 PHE B CA 1
ATOM 2331 C C . PHE B 1 130 ? -8.711 -5.402 -16.156 1 98.31 130 PHE B C 1
ATOM 2333 O O . PHE B 1 130 ? -8.461 -5.688 -17.328 1 98.31 130 PHE B O 1
ATOM 2340 N N . SER B 1 131 ? -8.758 -4.156 -15.664 1 97.69 131 SER B N 1
ATOM 2341 C CA . SER B 1 131 ? -8.469 -2.99 -16.5 1 97.69 131 SER B CA 1
ATOM 2342 C C . SER B 1 131 ? -7.172 -2.311 -16.047 1 97.69 131 SER B C 1
ATOM 2344 O O . SER B 1 131 ? -6.863 -2.268 -14.859 1 97.69 131 SER B O 1
ATOM 2346 N N . ARG B 1 132 ? -6.469 -1.78 -17.031 1 97.06 132 ARG B N 1
ATOM 2347 C CA . ARG B 1 132 ? -5.297 -0.978 -16.703 1 97.06 132 ARG B CA 1
ATOM 2348 C C . ARG B 1 132 ? -5.703 0.365 -16.094 1 97.06 132 ARG B C 1
ATOM 2350 O O . ARG B 1 132 ? -6.477 1.11 -16.703 1 97.06 132 ARG B O 1
ATOM 2357 N N . GLU B 1 133 ? -5.234 0.596 -14.914 1 96.75 133 GLU B N 1
ATOM 2358 C CA . GLU B 1 133 ? -5.602 1.814 -14.195 1 96.75 133 GLU B CA 1
ATOM 2359 C C . GLU B 1 133 ? -4.531 2.891 -14.352 1 96.75 133 GLU B C 1
ATOM 2361 O O . GLU B 1 133 ? -4.848 4.078 -14.461 1 96.75 133 GLU B O 1
ATOM 2366 N N . ALA B 1 134 ? -3.324 2.486 -14.328 1 97.19 134 ALA B N 1
ATOM 2367 C CA . ALA B 1 134 ? -2.256 3.482 -14.289 1 97.19 134 ALA B CA 1
ATOM 2368 C C . ALA B 1 134 ? -0.915 2.867 -14.68 1 97.19 134 ALA B C 1
ATOM 2370 O O . ALA B 1 134 ? -0.709 1.661 -14.523 1 97.19 134 ALA B O 1
ATOM 2371 N N . LEU B 1 135 ? -0.094 3.701 -15.234 1 96.81 135 LEU B N 1
ATOM 2372 C CA . LEU B 1 135 ? 1.326 3.404 -15.383 1 96.81 135 LEU B CA 1
ATOM 2373 C C . LEU B 1 135 ? 2.131 4.012 -14.242 1 96.81 135 LEU B C 1
ATOM 2375 O O . LEU B 1 135 ? 2.053 5.219 -13.992 1 96.81 135 LEU B O 1
ATOM 2379 N N . LEU B 1 136 ? 2.848 3.193 -13.508 1 96.19 136 LEU B N 1
ATOM 2380 C CA . LEU B 1 136 ? 3.668 3.627 -12.383 1 96.19 136 LEU B CA 1
ATOM 2381 C C . LEU B 1 136 ? 5.148 3.623 -12.758 1 96.19 136 LEU B C 1
ATOM 2383 O O . LEU B 1 136 ? 5.738 2.559 -12.961 1 96.19 136 LEU B O 1
ATOM 2387 N N . LYS B 1 137 ? 5.719 4.75 -12.781 1 95.25 137 LYS B N 1
ATOM 2388 C CA . LYS B 1 137 ? 7.102 4.883 -13.227 1 95.25 137 LYS B CA 1
ATOM 2389 C C . LYS B 1 137 ? 8.078 4.539 -12.102 1 95.25 137 LYS B C 1
ATOM 2391 O O . LYS B 1 137 ? 7.867 4.926 -10.953 1 95.25 137 LYS B O 1
ATOM 2396 N N . ASP B 1 138 ? 9.148 3.807 -12.453 1 94.69 138 ASP B N 1
ATOM 2397 C CA . ASP B 1 138 ? 10.188 3.447 -11.5 1 94.69 138 ASP B CA 1
ATOM 2398 C C . ASP B 1 138 ? 9.594 2.789 -10.258 1 94.69 138 ASP B C 1
ATOM 2400 O O . ASP B 1 138 ? 10 3.09 -9.133 1 94.69 138 ASP B O 1
ATOM 2404 N N . TRP B 1 139 ? 8.617 2.006 -10.461 1 94.31 139 TRP B N 1
ATOM 2405 C CA . TRP B 1 139 ? 7.828 1.437 -9.375 1 94.31 139 TRP B CA 1
ATOM 2406 C C . TRP B 1 139 ? 8.633 0.398 -8.602 1 94.31 139 TRP B C 1
ATOM 2408 O O . TRP B 1 139 ? 8.773 0.492 -7.383 1 94.31 139 TRP B O 1
ATOM 2418 N N . TYR B 1 140 ? 9.195 -0.527 -9.344 1 91.62 140 TYR B N 1
ATOM 2419 C CA . TYR B 1 140 ? 9.938 -1.587 -8.672 1 91.62 140 TYR B CA 1
ATOM 2420 C C . TYR B 1 140 ? 11.352 -1.132 -8.336 1 91.62 140 TYR B C 1
ATOM 2422 O O . TYR B 1 140 ? 11.875 -1.437 -7.262 1 91.62 140 TYR B O 1
ATOM 2430 N N . ARG B 1 141 ? 11.961 -0.504 -9.305 1 91.44 141 ARG B N 1
ATOM 2431 C CA . ARG B 1 141 ? 13.273 0.134 -9.234 1 91.44 141 ARG B CA 1
ATOM 2432 C C . ARG B 1 141 ? 13.453 1.141 -10.367 1 91.44 141 ARG B C 1
ATOM 2434 O O . ARG B 1 141 ? 12.57 1.303 -11.211 1 91.44 141 ARG B O 1
ATOM 2441 N N . ASP B 1 142 ? 14.562 1.833 -10.328 1 92 142 ASP B N 1
ATOM 2442 C CA . ASP B 1 142 ? 14.812 2.801 -11.391 1 92 142 ASP B CA 1
ATOM 2443 C C . ASP B 1 142 ? 14.781 2.133 -12.766 1 92 142 ASP B C 1
ATOM 2445 O O . ASP B 1 142 ? 15.477 1.143 -13 1 92 142 ASP B O 1
ATOM 2449 N N . GLY B 1 143 ? 13.945 2.639 -13.586 1 92.31 143 GLY B N 1
ATOM 2450 C CA . GLY B 1 143 ? 13.852 2.104 -14.938 1 92.31 143 GLY B CA 1
ATOM 2451 C C . GLY B 1 143 ? 12.883 0.941 -15.047 1 92.31 143 GLY B C 1
ATOM 2452 O O . GLY B 1 143 ? 12.656 0.419 -16.141 1 92.31 143 GLY B O 1
ATOM 2453 N N . ASP B 1 144 ? 12.297 0.557 -13.977 1 93.94 144 ASP B N 1
ATOM 2454 C CA . ASP B 1 144 ? 11.398 -0.596 -13.938 1 93.94 144 ASP B CA 1
ATOM 2455 C C . ASP B 1 144 ? 9.977 -0.175 -13.57 1 93.94 144 ASP B C 1
ATOM 2457 O O . ASP B 1 144 ? 9.648 -0.063 -12.391 1 93.94 144 ASP B O 1
ATOM 2461 N N . ASP B 1 145 ? 9.164 -0.004 -14.617 1 96.06 145 ASP B N 1
ATOM 2462 C CA . ASP B 1 145 ? 7.809 0.513 -14.477 1 96.06 145 ASP B CA 1
ATOM 2463 C C . ASP B 1 145 ? 6.812 -0.618 -14.242 1 96.06 145 ASP B C 1
ATOM 2465 O O . ASP B 1 145 ? 7.102 -1.779 -14.539 1 96.06 145 ASP B O 1
ATOM 2469 N N . ALA B 1 146 ? 5.691 -0.223 -13.672 1 96.12 146 ALA B N 1
ATOM 2470 C CA . ALA B 1 146 ? 4.605 -1.179 -13.469 1 96.12 146 ALA B CA 1
ATOM 2471 C C . ALA B 1 146 ? 3.295 -0.653 -14.039 1 96.12 146 ALA B C 1
ATOM 2473 O O . ALA B 1 146 ? 3.104 0.559 -14.164 1 96.12 146 ALA B O 1
ATOM 2474 N N . VAL B 1 147 ? 2.48 -1.532 -14.422 1 97.12 147 VAL B N 1
ATOM 2475 C CA . VAL B 1 147 ? 1.081 -1.238 -14.719 1 97.12 147 VAL B CA 1
ATOM 2476 C C . VAL B 1 147 ? 0.206 -1.656 -13.539 1 97.12 147 VAL B C 1
ATOM 2478 O O . VAL B 1 147 ? 0.281 -2.797 -13.078 1 97.12 147 VAL B O 1
ATOM 2481 N N . LEU B 1 148 ? -0.534 -0.73 -13.047 1 98 148 LEU B N 1
ATOM 2482 C CA . LEU B 1 148 ? -1.55 -1.053 -12.055 1 98 148 LEU B CA 1
ATOM 2483 C C . LEU B 1 148 ? -2.85 -1.484 -12.719 1 98 148 LEU B C 1
ATOM 2485 O O . LEU B 1 148 ? -3.385 -0.767 -13.57 1 98 148 LEU B O 1
ATOM 2489 N N . LEU B 1 149 ? -3.307 -2.684 -12.367 1 98.25 149 LEU B N 1
ATOM 2490 C CA . LEU B 1 149 ? -4.574 -3.199 -12.867 1 98.25 149 LEU B CA 1
ATOM 2491 C C . LEU B 1 149 ? -5.578 -3.369 -11.727 1 98.25 149 LEU B C 1
ATOM 2493 O O . LEU B 1 149 ? -5.191 -3.605 -10.586 1 98.25 149 LEU B O 1
ATOM 2497 N N . SER B 1 150 ? -6.82 -3.236 -12.078 1 98.31 150 SER B N 1
ATOM 2498 C CA . SER B 1 150 ? -7.852 -3.467 -11.07 1 98.31 150 SER B CA 1
ATOM 2499 C C . SER B 1 150 ? -9.078 -4.137 -11.68 1 98.31 150 SER B C 1
ATOM 2501 O O . SER B 1 150 ? -9.266 -4.109 -12.891 1 98.31 150 SER B O 1
ATOM 2503 N N . LEU B 1 151 ? -9.789 -4.785 -10.898 1 98 151 LEU B N 1
ATOM 2504 C CA . LEU B 1 151 ? -11.062 -5.422 -11.219 1 98 151 LEU B CA 1
ATOM 2505 C C . LEU B 1 151 ? -12.133 -5.055 -10.195 1 98 151 LEU B C 1
ATOM 2507 O O . LEU B 1 151 ? -11.914 -5.195 -8.992 1 98 151 LEU B O 1
ATOM 2511 N N . ARG B 1 152 ? -13.203 -4.52 -10.625 1 97.5 152 ARG B N 1
ATOM 2512 C CA . ARG B 1 152 ? -14.352 -4.348 -9.742 1 97.5 152 ARG B CA 1
ATOM 2513 C C . ARG B 1 152 ? -14.984 -5.691 -9.398 1 97.5 152 ARG B C 1
ATOM 2515 O O . ARG B 1 152 ? -15.297 -6.48 -10.289 1 97.5 152 ARG B O 1
ATOM 2522 N N . VAL B 1 153 ? -15.18 -5.902 -8.109 1 96.62 153 VAL B N 1
ATOM 2523 C CA . VAL B 1 153 ? -15.633 -7.242 -7.75 1 96.62 153 VAL B CA 1
ATOM 2524 C C . VAL B 1 153 ? -17.047 -7.168 -7.184 1 96.62 153 VAL B C 1
ATOM 2526 O O . VAL B 1 153 ? -17.672 -8.203 -6.926 1 96.62 153 VAL B O 1
ATOM 2529 N N . THR B 1 154 ? -17.516 -6.02 -6.848 1 89 154 THR B N 1
ATOM 2530 C CA . THR B 1 154 ? -18.906 -5.801 -6.465 1 89 154 THR B CA 1
ATOM 2531 C C . THR B 1 154 ? -19.516 -4.656 -7.27 1 89 154 THR B C 1
ATOM 2533 O O . THR B 1 154 ? -18.797 -3.787 -7.766 1 89 154 THR B O 1
ATOM 2536 N N . GLU B 1 155 ? -20.859 -4.82 -7.535 1 77.25 155 GLU B N 1
ATOM 2537 C CA . GLU B 1 155 ? -21.547 -3.746 -8.25 1 77.25 155 GLU B CA 1
ATOM 2538 C C . GLU B 1 155 ? -21.516 -2.445 -7.457 1 77.25 155 GLU B C 1
ATOM 2540 O O . GLU B 1 155 ? -21.562 -2.463 -6.227 1 77.25 155 GLU B O 1
ATOM 2545 N N . PRO B 1 156 ? -21.312 -1.351 -8.195 1 67.19 156 PRO B N 1
ATOM 2546 C CA . PRO B 1 156 ? -21.297 -0.067 -7.492 1 67.19 156 PRO B CA 1
ATOM 2547 C C . PRO B 1 156 ? -22.594 0.205 -6.727 1 67.19 156 PRO B C 1
ATOM 2549 O O . PRO B 1 156 ? -23.656 -0.232 -7.148 1 67.19 156 PRO B O 1
ATOM 2552 N N . ARG B 1 157 ? -22.5 0.456 -5.398 1 53.62 157 ARG B N 1
ATOM 2553 C CA . ARG B 1 157 ? -23.688 0.832 -4.625 1 53.62 157 ARG B CA 1
ATOM 2554 C C . ARG B 1 157 ? -24.328 2.102 -5.18 1 53.62 157 ARG B C 1
ATOM 2556 O O . ARG B 1 157 ? -23.625 3.064 -5.504 1 53.62 157 ARG B O 1
ATOM 2563 N N . SER B 1 158 ? -25.359 1.915 -6.012 1 48.25 158 SER B N 1
ATOM 2564 C CA . SER B 1 158 ? -26.172 3.047 -6.445 1 48.25 158 SER B CA 1
ATOM 2565 C C . SER B 1 158 ? -26.375 4.055 -5.32 1 48.25 158 SER B C 1
ATOM 2567 O O . SER B 1 158 ? -26.781 3.689 -4.215 1 48.25 158 SER B O 1
ATOM 2569 N N . GLY B 1 159 ? -25.484 4.895 -5.02 1 36.91 159 GLY B N 1
ATOM 2570 C CA . GLY B 1 159 ? -26 5.988 -4.207 1 36.91 159 GLY B CA 1
ATOM 2571 C C . GLY B 1 159 ? -27.328 6.516 -4.691 1 36.91 159 GLY B C 1
ATOM 2572 O O . GLY B 1 159 ? -27.719 6.289 -5.844 1 36.91 159 GLY B O 1
#

Foldseek 3Di:
DFDKDKDFDDLVCLCVQQVCCVPPVPQVDGDDSVNVVVQVPDDPLFKTKMFMATNVGHTFWIWMKGADPVQLEIETDDTDGHPVCPPVCVSVVRVVVNLVSSVVSVHFKYKYKDWPPPVVVVVVVVVVPKDFDDKAACVSHHVTIITMIMDGSDDPDPD/DFDKDKDFDDLVCLCVQQVCCVPPVPQVDRDDSVNVVVQVPDDPLFKTKMFMATNVGHTFWIWMKGADPVQLEIETDDTDGDPVCPPVCVSVVRVVVNLVSSVVSVHFKYKYKDWPPPVVVVVVVVVVPKDFDDKAACVSHHPTIITMIMDGSDDPDPD

Radius of gyration: 20.85 Å; Cα contacts (8 Å, |Δi|>4): 595; chains: 2; bounding box: 50×70×46 Å